Protein AF-A0AAW0AEU1-F1 (afdb_monomer)

Foldseek 3Di:
DDPPDDPPPPPPDDKDKDADLLQDIDIPDPCCVVPVDCDPVNVVVVVVVVVCCVVVVDPDGDHDPDPVSSVVSVCCVVVPLDPPCPCPVVVVVVVVVVVVVVPDDDDDDDDDDDDDDDDDDDDDDDDDDDDPDDDDDDPPPPPPPPPRPPDPPVVVVVVVVVVVVVVVVVCVVCVVVVVVVVVVVVVDDDDDDPVVVVVVVVVVVVVVVCVVVDDPDPDPPPPDPPPCPPPPDDDDDDDDPDDDPDDPDPDDPPPPDPDPDPDDDDDDDDDDD

Structure (mmCIF, N/CA/C/O backbone):
data_AF-A0AAW0AEU1-F1
#
_entry.id   AF-A0AAW0AEU1-F1
#
loop_
_atom_site.group_PDB
_atom_site.id
_atom_site.type_symbol
_atom_site.label_atom_id
_atom_site.label_alt_id
_atom_site.label_comp_id
_atom_site.label_asym_id
_atom_site.label_entity_id
_atom_site.label_seq_id
_atom_site.pdbx_PDB_ins_code
_atom_site.Cartn_x
_atom_site.Cartn_y
_atom_site.Cartn_z
_atom_site.occupancy
_atom_site.B_iso_or_equiv
_atom_site.auth_seq_id
_atom_site.auth_comp_id
_atom_site.auth_asym_id
_atom_site.auth_atom_id
_atom_site.pdbx_PDB_model_num
ATOM 1 N N . MET A 1 1 ? -2.213 -38.302 -12.846 1.00 41.44 1 MET A N 1
ATOM 2 C CA . MET A 1 1 ? -3.221 -37.592 -12.030 1.00 41.44 1 MET A CA 1
ATOM 3 C C . MET A 1 1 ? -2.472 -36.622 -11.133 1.00 41.44 1 MET A C 1
ATOM 5 O O . MET A 1 1 ? -1.705 -37.079 -10.302 1.00 41.44 1 MET A O 1
ATOM 9 N N . ALA A 1 2 ? -2.577 -35.310 -11.363 1.00 43.91 2 ALA A N 1
ATOM 10 C CA . ALA A 1 2 ? -1.936 -34.329 -10.488 1.00 43.91 2 ALA A CA 1
ATOM 11 C C . ALA A 1 2 ? -2.790 -34.199 -9.221 1.00 43.91 2 ALA A C 1
ATOM 13 O O . ALA A 1 2 ? -3.939 -33.765 -9.309 1.00 43.91 2 ALA A O 1
ATOM 14 N N . SER A 1 3 ? -2.253 -34.635 -8.080 1.00 47.75 3 SER A N 1
ATOM 15 C CA . SER A 1 3 ? -2.873 -34.415 -6.773 1.00 47.75 3 SER A CA 1
ATOM 16 C C . SER A 1 3 ? -3.121 -32.915 -6.608 1.00 47.75 3 SER A C 1
ATOM 18 O O . SER A 1 3 ? -2.195 -32.110 -6.729 1.00 47.75 3 SER A O 1
ATOM 20 N N . ARG A 1 4 ? -4.384 -32.519 -6.419 1.00 60.12 4 ARG A N 1
ATOM 21 C CA . ARG A 1 4 ? -4.722 -31.150 -6.024 1.00 60.12 4 ARG A CA 1
ATOM 22 C C . ARG A 1 4 ? -4.272 -31.014 -4.575 1.00 60.12 4 ARG A C 1
ATOM 24 O O . ARG A 1 4 ? -5.007 -31.424 -3.685 1.00 60.12 4 ARG A O 1
ATOM 31 N N . GLY A 1 5 ? -3.052 -30.515 -4.372 1.00 64.31 5 GLY A N 1
ATOM 32 C CA . GLY A 1 5 ? -2.515 -30.256 -3.039 1.00 64.31 5 GLY A CA 1
ATOM 33 C C . GLY A 1 5 ? -3.520 -29.436 -2.237 1.00 64.31 5 GLY A C 1
ATOM 34 O O . GLY A 1 5 ? -3.967 -28.382 -2.696 1.00 64.31 5 GLY A O 1
ATOM 35 N N . SER A 1 6 ? -3.933 -29.968 -1.089 1.00 77.06 6 SER A N 1
ATOM 36 C CA . SER A 1 6 ? -4.763 -29.229 -0.147 1.00 77.06 6 SER A CA 1
ATOM 37 C C . SER A 1 6 ? -3.942 -28.059 0.385 1.00 77.06 6 SER A C 1
ATOM 39 O O . SER A 1 6 ? -2.788 -28.238 0.758 1.00 77.06 6 SER A O 1
ATOM 41 N N . LEU A 1 7 ? -4.529 -26.862 0.456 1.00 72.44 7 LEU A N 1
ATOM 42 C CA . LEU A 1 7 ? -3.870 -25.699 1.069 1.00 72.44 7 LEU A CA 1
ATOM 43 C C . LEU A 1 7 ? -3.572 -25.909 2.565 1.00 72.44 7 LEU A C 1
ATOM 45 O O . LEU A 1 7 ? -2.794 -25.156 3.144 1.00 72.44 7 LEU A O 1
ATOM 49 N N . GLN A 1 8 ? -4.207 -26.908 3.181 1.00 84.38 8 GLN A N 1
ATOM 50 C CA . GLN A 1 8 ? -4.021 -27.278 4.583 1.00 84.38 8 GLN A CA 1
ATOM 51 C C . GLN A 1 8 ? -2.961 -28.364 4.785 1.00 84.38 8 GLN A C 1
ATOM 53 O O . GLN A 1 8 ? -2.682 -28.712 5.925 1.00 84.38 8 GLN A O 1
ATOM 58 N N . ASP A 1 9 ? -2.398 -28.911 3.709 1.00 86.88 9 ASP A N 1
ATOM 59 C CA . ASP A 1 9 ? -1.346 -29.915 3.810 1.00 86.88 9 ASP A CA 1
ATOM 60 C C . ASP A 1 9 ? -0.065 -29.250 4.358 1.00 86.88 9 ASP A C 1
ATOM 62 O O . ASP A 1 9 ? 0.452 -28.327 3.713 1.00 86.88 9 ASP A O 1
ATOM 66 N N . PRO A 1 10 ? 0.419 -29.638 5.556 1.00 85.25 10 PRO A N 1
ATOM 67 C CA . PRO A 1 10 ? 1.619 -29.051 6.150 1.00 85.25 10 PRO A CA 1
ATOM 68 C C . PRO A 1 10 ? 2.867 -29.302 5.296 1.00 85.25 10 PRO A C 1
ATOM 70 O O . PRO A 1 10 ? 3.775 -28.472 5.304 1.00 85.25 10 PRO A O 1
ATOM 73 N N . ASP A 1 11 ? 2.871 -30.368 4.491 1.00 87.88 11 ASP A N 1
ATOM 74 C CA . ASP A 1 11 ? 3.990 -30.724 3.617 1.00 87.88 11 ASP A CA 1
ATOM 75 C C . ASP A 1 11 ? 3.955 -29.970 2.276 1.00 87.88 11 ASP A C 1
ATOM 77 O O . ASP A 1 11 ? 4.860 -30.101 1.443 1.00 87.88 11 ASP A O 1
ATOM 81 N N . HIS A 1 12 ? 2.921 -29.152 2.029 1.00 86.81 12 HIS A N 1
ATOM 82 C CA . HIS A 1 12 ? 2.864 -28.347 0.817 1.00 86.81 12 HIS A CA 1
ATOM 83 C C . HIS A 1 12 ? 3.879 -27.196 0.884 1.00 86.81 12 HIS A C 1
ATOM 85 O O . HIS A 1 12 ? 3.780 -26.336 1.764 1.00 86.81 12 HIS A O 1
ATOM 91 N N . PRO A 1 13 ? 4.821 -27.096 -0.073 1.00 87.62 13 PRO A N 1
ATOM 92 C CA . PRO A 1 13 ? 5.849 -26.069 -0.031 1.00 87.62 13 PRO A CA 1
ATOM 93 C C . PRO A 1 13 ? 5.224 -24.676 -0.156 1.00 87.62 13 PRO A C 1
ATOM 95 O O . PRO A 1 13 ? 4.616 -24.328 -1.173 1.00 87.62 13 PRO A O 1
ATOM 98 N N . ARG A 1 14 ? 5.392 -23.857 0.885 1.00 91.06 14 ARG A N 1
ATOM 99 C CA . ARG A 1 14 ? 4.922 -22.469 0.915 1.00 91.06 14 ARG A CA 1
ATOM 100 C C . ARG A 1 14 ? 6.000 -21.558 0.350 1.00 91.06 14 ARG A C 1
ATOM 102 O O . ARG A 1 14 ? 7.112 -21.497 0.863 1.00 91.06 14 ARG A O 1
ATOM 109 N N . TYR A 1 15 ? 5.660 -20.839 -0.715 1.00 94.06 15 TYR A N 1
ATOM 110 C CA . TYR A 1 15 ? 6.566 -19.877 -1.329 1.00 94.06 15 TYR A CA 1
ATOM 111 C C . TYR A 1 15 ? 6.162 -18.454 -0.963 1.00 94.06 15 TYR A C 1
ATOM 113 O O . TYR A 1 15 ? 5.048 -18.017 -1.243 1.00 94.06 15 TYR A O 1
ATOM 121 N N . HIS A 1 16 ? 7.110 -17.702 -0.419 1.00 93.81 16 HIS A N 1
ATOM 122 C CA . HIS A 1 16 ? 7.016 -16.253 -0.293 1.00 93.81 16 HIS A CA 1
ATOM 123 C C . HIS A 1 16 ? 7.324 -15.588 -1.633 1.00 93.81 16 HIS A C 1
ATOM 125 O O . HIS A 1 16 ? 8.271 -15.971 -2.332 1.00 93.81 16 HIS A O 1
ATOM 131 N N . LEU A 1 17 ? 6.500 -14.608 -1.988 1.00 95.38 17 LEU A N 1
ATOM 132 C CA . LEU A 1 17 ? 6.549 -13.902 -3.258 1.00 95.38 17 LEU A CA 1
ATOM 133 C C . LEU A 1 17 ? 6.125 -12.448 -3.076 1.00 95.38 17 LEU A C 1
ATOM 135 O O . LEU A 1 17 ? 5.204 -12.152 -2.321 1.00 95.38 17 LEU A O 1
ATOM 139 N N . TYR A 1 18 ? 6.820 -11.551 -3.769 1.00 93.00 18 TYR A N 1
ATOM 140 C CA . TYR A 1 18 ? 6.567 -10.115 -3.731 1.00 93.00 18 TYR A CA 1
ATOM 141 C C . TYR A 1 18 ? 6.795 -9.501 -5.115 1.00 93.00 18 TYR A C 1
ATOM 143 O O . TYR A 1 18 ? 7.646 -9.959 -5.880 1.00 93.00 18 TYR A O 1
ATOM 151 N N . ILE A 1 19 ? 6.015 -8.469 -5.441 1.00 92.44 19 ILE A N 1
ATOM 152 C CA . ILE A 1 19 ? 6.146 -7.661 -6.658 1.00 92.44 19 ILE A CA 1
ATOM 153 C C . ILE A 1 19 ? 6.004 -6.192 -6.258 1.00 92.44 19 ILE A C 1
ATOM 155 O O . ILE A 1 19 ? 5.006 -5.790 -5.663 1.00 92.44 19 ILE A O 1
ATOM 159 N N . HIS A 1 20 ? 7.000 -5.394 -6.607 1.00 87.06 20 HIS A N 1
ATOM 160 C CA . HIS A 1 20 ? 7.018 -3.951 -6.449 1.00 87.06 20 HIS A CA 1
ATOM 161 C C . HIS A 1 20 ? 6.403 -3.260 -7.674 1.00 87.06 20 HIS A C 1
ATOM 163 O O . HIS A 1 20 ? 6.273 -3.829 -8.761 1.00 87.06 20 HIS A O 1
ATOM 169 N N . ARG A 1 21 ? 6.010 -1.994 -7.498 1.00 81.00 21 ARG A N 1
ATOM 170 C CA . ARG A 1 21 ? 5.363 -1.181 -8.548 1.00 81.00 21 ARG A CA 1
ATOM 171 C C . ARG A 1 21 ? 6.290 -0.811 -9.705 1.00 81.00 21 ARG A C 1
ATOM 173 O O . ARG A 1 21 ? 5.809 -0.468 -10.779 1.00 81.00 21 ARG A O 1
ATOM 180 N N . ASP A 1 22 ? 7.592 -0.890 -9.471 1.00 77.88 22 ASP A N 1
ATOM 181 C CA . ASP A 1 22 ? 8.660 -0.713 -10.454 1.00 77.88 22 ASP A CA 1
ATOM 182 C C . ASP A 1 22 ? 8.898 -1.988 -11.298 1.00 77.88 22 ASP A C 1
ATOM 184 O O . ASP A 1 22 ? 9.768 -2.028 -12.166 1.00 77.88 22 ASP A O 1
ATOM 188 N N . GLY A 1 23 ? 8.125 -3.051 -11.061 1.00 80.38 23 GLY A N 1
ATOM 189 C CA . GLY A 1 23 ? 8.252 -4.317 -11.770 1.00 80.38 23 GLY A CA 1
ATOM 190 C C . GLY A 1 23 ? 9.358 -5.225 -11.230 1.00 80.38 23 GLY A C 1
ATOM 191 O O . GLY A 1 23 ? 9.543 -6.315 -11.775 1.00 80.38 23 GLY A O 1
ATOM 192 N N . TYR A 1 24 ? 10.065 -4.835 -10.162 1.00 84.06 24 TYR A N 1
ATOM 193 C CA . TYR A 1 24 ? 10.944 -5.746 -9.437 1.00 84.06 24 TYR A CA 1
ATOM 194 C C . TYR A 1 24 ? 10.109 -6.768 -8.665 1.00 84.06 24 TYR A C 1
ATOM 196 O O . TYR A 1 24 ? 9.092 -6.435 -8.064 1.00 84.06 24 TYR A O 1
ATOM 204 N N . GLY A 1 25 ? 10.524 -8.028 -8.656 1.00 89.81 25 GLY A N 1
ATOM 205 C CA . GLY A 1 25 ? 9.816 -9.065 -7.919 1.00 89.81 25 GLY A CA 1
ATOM 206 C C . GLY A 1 25 ? 10.723 -10.228 -7.570 1.00 89.81 25 GLY A C 1
ATOM 207 O O . GLY A 1 25 ? 11.715 -10.480 -8.253 1.00 89.81 25 GLY A O 1
ATOM 208 N N . GLY A 1 26 ? 10.369 -10.929 -6.500 1.00 93.56 26 GLY A N 1
ATOM 209 C CA . GLY A 1 26 ? 11.114 -12.071 -5.991 1.00 93.56 26 GLY A CA 1
ATOM 210 C C . GLY A 1 26 ? 10.192 -13.222 -5.624 1.00 93.56 26 GLY A C 1
ATOM 211 O O . GLY A 1 26 ? 9.023 -13.026 -5.285 1.00 93.56 26 GLY A O 1
ATOM 212 N N . CYS A 1 27 ? 10.716 -14.441 -5.713 1.00 96.44 27 CYS A N 1
ATOM 213 C CA . CYS A 1 27 ? 10.031 -15.640 -5.252 1.00 96.44 27 CYS A CA 1
ATOM 214 C C . CYS A 1 27 ? 11.035 -16.618 -4.642 1.00 96.44 27 CYS A C 1
ATOM 216 O O . CYS A 1 27 ? 12.107 -16.834 -5.191 1.00 96.44 27 CYS A O 1
ATOM 218 N N . THR A 1 28 ? 10.661 -17.248 -3.535 1.00 96.25 28 THR A N 1
ATOM 219 C CA . THR A 1 28 ? 11.486 -18.250 -2.829 1.00 96.25 28 THR A CA 1
ATOM 220 C C . THR A 1 28 ? 11.444 -19.643 -3.466 1.00 96.25 28 THR A C 1
ATOM 222 O O . THR A 1 28 ? 12.058 -20.577 -2.959 1.00 96.25 28 THR A O 1
ATOM 225 N N . CYS A 1 29 ? 10.726 -19.826 -4.580 1.00 95.81 29 CYS A N 1
ATOM 226 C CA . CYS A 1 29 ? 10.647 -21.134 -5.224 1.00 95.81 29 CYS A CA 1
ATOM 227 C C . CYS A 1 29 ? 11.966 -21.518 -5.929 1.00 95.81 29 CYS A C 1
ATOM 229 O O . CYS A 1 29 ? 12.597 -20.644 -6.535 1.00 95.81 29 CYS A O 1
ATOM 231 N N . PRO A 1 30 ? 12.325 -22.817 -5.977 1.00 95.38 30 PRO A N 1
ATOM 232 C CA . PRO A 1 30 ? 13.563 -23.285 -6.612 1.00 95.38 30 PRO A CA 1
ATOM 233 C C . PRO A 1 30 ? 13.734 -22.840 -8.072 1.00 95.38 30 PRO A C 1
ATOM 235 O O . PRO A 1 30 ? 14.845 -22.536 -8.505 1.00 95.38 30 PRO A O 1
ATOM 238 N N . ASP A 1 31 ? 12.638 -22.740 -8.832 1.00 93.62 31 ASP A N 1
ATOM 239 C CA . ASP A 1 31 ? 12.660 -22.270 -10.225 1.00 93.62 31 ASP A CA 1
ATOM 240 C C . ASP A 1 31 ? 13.168 -20.828 -10.355 1.00 93.62 31 ASP A C 1
ATOM 242 O O . ASP A 1 31 ? 13.843 -20.492 -11.328 1.00 93.62 31 ASP A O 1
ATOM 246 N N . PHE A 1 32 ? 12.830 -19.964 -9.394 1.00 93.75 32 PHE A N 1
ATOM 247 C CA . PHE A 1 32 ? 13.268 -18.571 -9.399 1.00 93.75 32 PHE A CA 1
ATOM 248 C C . PHE A 1 32 ? 14.739 -18.471 -8.998 1.00 93.75 32 PHE A C 1
ATOM 250 O O . PHE A 1 32 ? 15.511 -17.826 -9.701 1.00 93.75 32 PHE A O 1
ATOM 257 N N . THR A 1 33 ? 15.138 -19.174 -7.934 1.00 92.56 33 THR A N 1
ATOM 258 C CA . THR A 1 33 ? 16.524 -19.196 -7.444 1.00 92.56 33 THR A CA 1
ATOM 259 C C . THR A 1 33 ? 17.495 -19.751 -8.485 1.00 92.56 33 THR A C 1
ATOM 261 O O . THR A 1 33 ? 18.574 -19.202 -8.671 1.00 92.56 33 THR A O 1
ATOM 264 N N . SER A 1 34 ? 17.109 -20.813 -9.198 1.0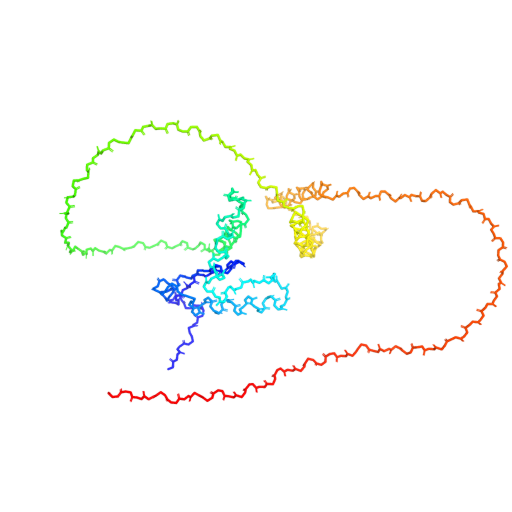0 93.88 34 SER A N 1
ATOM 265 C CA . SER A 1 34 ? 17.980 -21.470 -10.183 1.00 93.88 34 SER A CA 1
ATOM 266 C C . SER A 1 34 ? 18.054 -20.741 -11.525 1.00 93.88 34 SER A C 1
ATOM 268 O O . SER A 1 34 ? 19.114 -20.708 -12.143 1.00 93.88 34 SER A O 1
ATOM 270 N N . ARG A 1 35 ? 16.943 -20.171 -12.011 1.00 91.62 35 ARG A N 1
ATOM 271 C CA . ARG A 1 35 ? 16.886 -19.572 -13.359 1.00 91.62 35 ARG A CA 1
ATOM 272 C C . ARG A 1 35 ? 17.012 -18.053 -13.365 1.00 91.62 35 ARG A C 1
ATOM 274 O O . ARG A 1 35 ? 17.269 -17.487 -14.423 1.00 91.62 35 ARG A O 1
ATOM 281 N N . GLY A 1 36 ? 16.738 -17.386 -12.244 1.00 81.88 36 GLY A N 1
ATOM 282 C CA . GLY A 1 36 ? 16.697 -15.921 -12.152 1.00 81.88 36 GLY A CA 1
ATOM 283 C C . GLY A 1 36 ? 15.619 -15.259 -13.024 1.00 81.88 36 GLY A C 1
ATOM 284 O O . GLY A 1 36 ? 15.650 -14.050 -13.237 1.00 81.88 36 GLY A O 1
ATOM 285 N N . ALA A 1 37 ? 14.673 -16.036 -13.561 1.00 86.00 37 ALA A N 1
ATOM 286 C CA . ALA A 1 37 ? 13.604 -15.564 -14.439 1.00 86.00 37 ALA A CA 1
ATOM 287 C C . ALA A 1 37 ? 12.240 -15.614 -13.737 1.00 86.00 37 ALA A C 1
ATOM 289 O O . ALA A 1 37 ? 12.053 -16.333 -12.756 1.00 86.00 37 ALA A O 1
ATOM 290 N N . ALA A 1 38 ? 11.249 -14.893 -14.277 1.00 88.62 38 ALA A N 1
ATOM 291 C CA . ALA A 1 38 ? 9.886 -14.882 -13.745 1.00 88.62 38 ALA A CA 1
ATOM 292 C C . ALA A 1 38 ? 9.270 -16.296 -13.738 1.00 88.62 38 ALA A C 1
ATOM 294 O O . ALA A 1 38 ? 8.855 -16.823 -14.783 1.00 88.62 38 ALA A O 1
ATOM 295 N N . CYS A 1 39 ? 9.214 -16.888 -12.543 1.00 94.69 39 CYS A N 1
ATOM 296 C CA . CYS A 1 39 ? 8.673 -18.217 -12.285 1.00 94.69 39 CYS A CA 1
ATOM 297 C C . CYS A 1 39 ? 7.143 -18.251 -12.451 1.00 94.69 39 CYS A C 1
ATOM 299 O O . CYS A 1 39 ? 6.479 -17.215 -12.563 1.00 94.69 39 CYS A O 1
ATOM 301 N N . LYS A 1 40 ? 6.557 -19.455 -12.437 1.00 95.69 40 LYS A N 1
ATOM 302 C CA . LYS A 1 40 ? 5.097 -19.639 -12.543 1.00 95.69 40 LYS A CA 1
ATOM 303 C C . LYS A 1 40 ? 4.324 -18.894 -11.446 1.00 95.69 40 LYS A C 1
ATOM 305 O O . LYS A 1 40 ? 3.257 -18.357 -11.720 1.00 95.69 40 LYS A O 1
ATOM 310 N N . HIS A 1 41 ? 4.888 -18.810 -10.242 1.00 95.62 41 HIS A N 1
ATOM 311 C CA . HIS A 1 41 ? 4.248 -18.159 -9.102 1.00 95.62 41 HIS A CA 1
ATOM 312 C C . HIS A 1 41 ? 4.185 -16.638 -9.275 1.00 95.62 41 HIS A C 1
ATOM 314 O O . HIS A 1 41 ? 3.132 -16.047 -9.067 1.00 95.62 41 HIS A O 1
ATOM 320 N N . LEU A 1 42 ? 5.264 -16.008 -9.755 1.00 94.00 42 LEU A N 1
ATOM 321 C CA . LEU A 1 42 ? 5.259 -14.575 -10.071 1.00 94.00 42 LEU A CA 1
ATOM 322 C C . LEU A 1 42 ? 4.292 -14.237 -11.210 1.00 94.00 42 LEU A C 1
ATOM 324 O O . LEU A 1 42 ? 3.614 -13.214 -11.157 1.00 94.00 42 LEU A O 1
ATOM 328 N N . ARG A 1 43 ? 4.177 -15.107 -12.223 1.00 94.06 43 ARG A N 1
ATOM 329 C CA . ARG A 1 43 ? 3.181 -14.934 -13.294 1.00 94.06 43 ARG A CA 1
ATOM 330 C C . ARG A 1 43 ? 1.752 -15.041 -12.761 1.00 94.06 43 ARG A C 1
ATOM 332 O O . ARG A 1 43 ? 0.912 -14.248 -13.161 1.00 94.06 43 ARG A O 1
ATOM 339 N N . ALA A 1 44 ? 1.489 -15.981 -11.853 1.00 95.06 44 ALA A N 1
ATOM 340 C CA . ALA A 1 44 ? 0.186 -16.110 -11.206 1.00 95.06 44 ALA A CA 1
ATOM 341 C C . ALA A 1 44 ? -0.146 -14.881 -10.345 1.00 95.06 44 ALA A C 1
ATOM 343 O O . ALA A 1 44 ? -1.239 -14.335 -10.468 1.00 95.06 44 ALA A O 1
ATOM 344 N N . LEU A 1 45 ? 0.811 -14.393 -9.545 1.00 94.75 45 LEU A N 1
ATOM 345 C CA . LEU A 1 45 ? 0.638 -13.180 -8.743 1.00 94.75 45 LEU A CA 1
ATOM 346 C C . LEU A 1 45 ? 0.334 -11.961 -9.622 1.00 94.75 45 LEU A C 1
ATOM 348 O O . LEU A 1 45 ? -0.561 -11.188 -9.300 1.00 94.75 45 LEU A O 1
ATOM 352 N N . ARG A 1 46 ? 1.022 -11.814 -10.760 1.00 93.81 46 ARG A N 1
ATOM 353 C CA . ARG A 1 46 ? 0.738 -10.745 -11.723 1.00 93.81 46 ARG A CA 1
ATOM 354 C C . ARG A 1 46 ? -0.718 -10.758 -12.198 1.00 93.81 46 ARG A C 1
ATOM 356 O O . ARG A 1 46 ? -1.335 -9.706 -12.211 1.00 93.81 46 ARG A O 1
ATOM 363 N N . LEU A 1 47 ? -1.279 -11.923 -12.530 1.00 94.25 47 LEU A N 1
ATOM 364 C CA . LEU A 1 47 ? -2.682 -12.017 -12.963 1.00 94.25 47 LEU A CA 1
ATOM 365 C C . LEU A 1 47 ? -3.664 -11.574 -11.867 1.00 94.25 47 LEU A C 1
ATOM 367 O O . LEU A 1 47 ? -4.677 -10.950 -12.167 1.00 94.25 47 LEU A O 1
ATOM 371 N N . ILE A 1 48 ? -3.357 -11.871 -10.600 1.00 94.69 48 ILE A N 1
ATOM 372 C CA . ILE A 1 48 ? -4.160 -11.421 -9.452 1.00 94.69 48 ILE A CA 1
ATOM 373 C C . ILE A 1 48 ? -4.081 -9.895 -9.319 1.00 94.69 48 ILE A C 1
ATOM 375 O O . ILE A 1 48 ? -5.105 -9.236 -9.153 1.00 94.69 48 ILE A O 1
ATOM 379 N N . LEU A 1 49 ? -2.876 -9.328 -9.432 1.00 93.44 49 LEU A N 1
ATOM 380 C CA . LEU A 1 49 ? -2.679 -7.878 -9.391 1.00 93.44 49 LEU A CA 1
ATOM 381 C C . LEU A 1 49 ? -3.386 -7.177 -10.557 1.00 93.44 49 LEU A C 1
ATOM 383 O O . LEU A 1 49 ? -4.016 -6.148 -10.338 1.00 93.44 49 LEU A O 1
ATOM 387 N N . ASP A 1 50 ? -3.340 -7.743 -11.762 1.00 92.50 50 ASP A N 1
ATOM 388 C CA . ASP A 1 50 ? -4.037 -7.206 -12.933 1.00 92.50 50 ASP A CA 1
ATOM 389 C C . ASP A 1 50 ? -5.568 -7.176 -12.711 1.00 92.50 50 ASP A C 1
ATOM 391 O O . ASP A 1 50 ? -6.211 -6.174 -13.029 1.00 92.50 50 ASP A O 1
ATOM 395 N N . ASP A 1 51 ? -6.161 -8.209 -12.090 1.00 94.44 51 ASP A N 1
ATOM 396 C CA . ASP A 1 51 ? -7.584 -8.206 -11.689 1.00 94.44 51 ASP A CA 1
ATOM 397 C C . ASP A 1 51 ? -7.881 -7.130 -10.629 1.00 94.44 51 ASP A C 1
ATOM 399 O O . ASP A 1 51 ? -8.887 -6.423 -10.715 1.00 94.44 51 ASP A O 1
ATOM 403 N N . TRP A 1 52 ? -6.988 -6.932 -9.656 1.00 93.56 52 TRP A N 1
ATOM 404 C CA . TRP A 1 52 ? -7.141 -5.877 -8.648 1.00 93.56 52 TRP A CA 1
ATOM 405 C C . TRP A 1 52 ? -7.040 -4.472 -9.244 1.00 93.56 52 TRP A C 1
ATOM 407 O O . TRP A 1 52 ? -7.796 -3.585 -8.842 1.00 93.56 52 TRP A O 1
ATOM 417 N N . VAL A 1 53 ? -6.146 -4.267 -10.215 1.00 90.19 53 VAL A N 1
ATOM 418 C CA . VAL A 1 53 ? -6.047 -3.016 -10.979 1.00 90.19 53 VAL A CA 1
ATOM 419 C C . VAL A 1 53 ? -7.329 -2.785 -11.772 1.00 90.19 53 VAL A C 1
ATOM 421 O O . VAL A 1 53 ? -7.891 -1.695 -11.707 1.00 90.19 53 VAL A O 1
ATOM 424 N N . ALA A 1 54 ? -7.845 -3.807 -12.462 1.00 91.75 54 ALA A N 1
ATOM 425 C CA . ALA A 1 54 ? -9.088 -3.704 -13.227 1.00 91.75 54 ALA A CA 1
ATOM 426 C C . ALA A 1 54 ? -10.296 -3.322 -12.349 1.00 91.75 54 ALA A C 1
ATOM 428 O O . ALA A 1 54 ? -11.196 -2.613 -12.797 1.00 91.75 54 ALA A O 1
ATOM 429 N N . ARG A 1 55 ? -10.299 -3.748 -11.080 1.00 91.94 55 ARG A N 1
ATOM 430 C CA . ARG A 1 55 ? -11.323 -3.401 -10.079 1.00 91.94 55 ARG A CA 1
ATOM 431 C C . ARG A 1 55 ? -11.053 -2.094 -9.331 1.00 91.94 55 ARG A C 1
ATOM 433 O O . ARG A 1 55 ? -11.850 -1.721 -8.475 1.00 91.94 55 ARG A O 1
ATOM 440 N N . ASN A 1 56 ? -9.966 -1.393 -9.650 1.00 87.38 56 ASN A N 1
ATOM 441 C CA . ASN A 1 56 ? -9.508 -0.183 -8.964 1.00 87.38 56 ASN A CA 1
ATOM 442 C C . ASN A 1 56 ? -9.235 -0.377 -7.459 1.00 87.38 56 ASN A C 1
ATOM 444 O O . ASN A 1 56 ? -9.349 0.571 -6.685 1.00 87.38 56 ASN A O 1
ATOM 448 N N . TYR A 1 57 ? -8.863 -1.587 -7.029 1.00 89.50 57 TYR A N 1
ATOM 449 C CA . TYR A 1 57 ? -8.418 -1.824 -5.650 1.00 89.50 57 TYR A CA 1
ATOM 450 C C . TYR A 1 57 ? -6.992 -1.327 -5.410 1.00 89.50 57 TYR A C 1
ATOM 452 O O . TYR A 1 57 ? -6.654 -0.926 -4.299 1.00 89.50 57 TYR A O 1
ATOM 460 N N . ILE A 1 58 ? -6.159 -1.347 -6.453 1.00 88.75 58 ILE A N 1
ATOM 461 C CA . ILE A 1 58 ? -4.774 -0.875 -6.415 1.00 88.75 58 ILE A CA 1
ATOM 462 C C . ILE A 1 58 ? -4.478 -0.009 -7.642 1.00 88.75 58 ILE A C 1
ATOM 464 O O . ILE A 1 58 ? -5.118 -0.134 -8.686 1.00 88.75 58 ILE A O 1
ATOM 468 N N . THR A 1 59 ? -3.487 0.874 -7.528 1.00 86.44 59 THR A N 1
ATOM 469 C CA . THR A 1 59 ? -3.002 1.681 -8.657 1.00 86.44 59 THR A CA 1
ATOM 470 C C . THR A 1 59 ? -2.326 0.791 -9.710 1.00 86.44 59 THR A C 1
ATOM 472 O O . THR A 1 59 ? -1.656 -0.168 -9.321 1.00 86.44 59 THR A O 1
ATOM 475 N N . PRO A 1 60 ? -2.421 1.113 -11.016 1.00 85.31 60 PRO A N 1
ATOM 476 C CA . PRO A 1 60 ? -1.754 0.352 -12.069 1.00 85.31 60 PRO A CA 1
ATOM 477 C C . PRO A 1 60 ? -0.257 0.123 -11.819 1.00 85.31 60 PRO A C 1
ATOM 479 O O . PRO A 1 60 ? 0.464 1.021 -11.367 1.00 85.31 60 PRO A O 1
ATOM 482 N N . PHE A 1 61 ? 0.195 -1.092 -12.135 1.00 84.94 61 PHE A N 1
ATOM 483 C CA . PHE A 1 61 ? 1.594 -1.512 -12.086 1.00 84.94 61 PHE A CA 1
ATOM 484 C C . PHE A 1 61 ? 2.220 -1.397 -13.476 1.00 84.94 61 PHE A C 1
ATOM 486 O O . PHE A 1 61 ? 1.589 -1.723 -14.482 1.00 84.94 61 PHE A O 1
ATOM 493 N N . TYR A 1 62 ? 3.479 -0.962 -13.535 1.00 83.19 62 TYR A N 1
ATOM 494 C CA . TYR A 1 62 ? 4.248 -0.978 -14.773 1.00 83.19 62 TYR A CA 1
ATOM 495 C C . TYR A 1 62 ? 5.136 -2.222 -14.805 1.00 83.19 62 TYR A C 1
ATOM 497 O O . TYR A 1 62 ? 6.075 -2.351 -14.023 1.00 83.19 62 TYR A O 1
ATOM 505 N N . TYR A 1 63 ? 4.836 -3.142 -15.722 1.00 86.56 63 TYR A N 1
ATOM 506 C CA . TYR A 1 63 ? 5.628 -4.352 -15.926 1.00 86.56 63 TYR A CA 1
ATOM 507 C C . TYR A 1 63 ? 6.537 -4.167 -17.145 1.00 86.56 63 TYR A C 1
ATOM 509 O O . TYR A 1 63 ? 6.030 -4.193 -18.271 1.00 86.56 63 TYR A O 1
ATOM 517 N N . PRO A 1 64 ? 7.862 -4.002 -16.973 1.00 84.50 64 PRO A N 1
ATOM 518 C CA . PRO A 1 64 ? 8.763 -3.876 -18.108 1.00 84.50 64 PRO A CA 1
ATOM 519 C C . PRO A 1 64 ? 8.723 -5.161 -18.941 1.00 84.50 64 PRO A 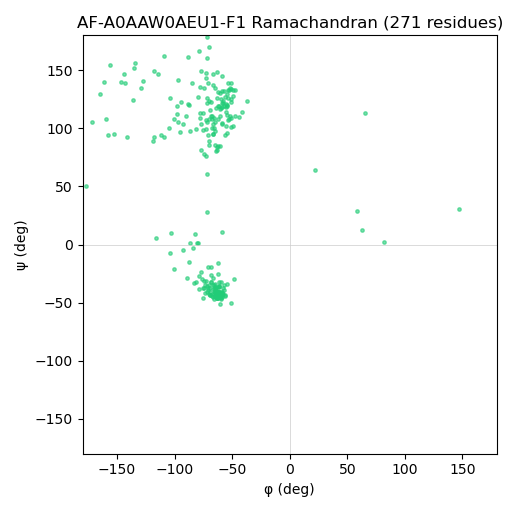C 1
ATOM 521 O O . PRO A 1 64 ? 9.021 -6.254 -18.461 1.00 84.50 64 PRO A O 1
ATOM 524 N N . THR A 1 65 ? 8.323 -5.032 -20.204 1.00 85.31 65 THR A N 1
ATOM 525 C CA . THR A 1 65 ? 8.227 -6.156 -21.150 1.00 85.31 65 THR A CA 1
ATOM 526 C C . THR A 1 65 ? 9.537 -6.416 -21.883 1.00 85.31 65 THR A C 1
ATOM 528 O O . THR A 1 65 ? 9.714 -7.484 -22.466 1.00 85.31 65 THR A O 1
ATOM 531 N N . THR A 1 66 ? 10.469 -5.462 -21.834 1.00 86.50 66 THR A N 1
ATOM 532 C CA . THR A 1 66 ? 11.796 -5.569 -22.436 1.00 86.50 66 THR A CA 1
ATOM 533 C C . THR A 1 66 ? 12.881 -5.492 -21.369 1.00 86.50 66 THR A C 1
ATOM 535 O O . THR A 1 66 ? 12.737 -4.819 -20.345 1.00 86.50 66 THR A O 1
ATOM 538 N N . LEU A 1 67 ? 14.003 -6.171 -21.625 1.00 81.75 67 LEU A N 1
ATOM 539 C CA . LEU A 1 67 ? 15.181 -6.116 -20.757 1.00 81.75 67 LEU A CA 1
ATOM 540 C C . LEU A 1 67 ? 15.676 -4.675 -20.582 1.00 81.75 67 LEU A C 1
ATOM 542 O O . LEU A 1 67 ? 16.080 -4.288 -19.489 1.00 81.75 67 LEU A O 1
ATOM 546 N N . ASP A 1 68 ? 15.634 -3.883 -21.654 1.00 85.94 68 ASP A N 1
ATOM 547 C CA . ASP A 1 68 ? 16.087 -2.496 -21.626 1.00 85.94 68 ASP A CA 1
ATOM 548 C C . ASP A 1 68 ? 15.161 -1.606 -20.783 1.00 85.94 68 ASP A C 1
ATOM 550 O O . ASP A 1 68 ? 15.630 -0.847 -19.937 1.00 85.94 68 ASP A O 1
ATOM 554 N N . ALA A 1 69 ? 13.839 -1.793 -20.892 1.00 83.56 69 ALA A N 1
ATOM 555 C CA . ALA A 1 69 ? 12.882 -1.134 -20.005 1.00 83.56 69 ALA A CA 1
ATOM 556 C C . ALA A 1 69 ? 13.122 -1.509 -18.534 1.00 83.56 69 ALA A C 1
ATOM 558 O O . ALA A 1 69 ? 13.113 -0.630 -17.676 1.00 83.56 69 ALA A O 1
ATOM 559 N N . ALA A 1 70 ? 13.403 -2.782 -18.237 1.00 81.88 70 ALA A N 1
ATOM 560 C CA . ALA A 1 70 ? 13.704 -3.224 -16.875 1.00 81.88 70 ALA A CA 1
ATOM 561 C C . ALA A 1 70 ? 14.999 -2.593 -16.333 1.00 81.88 70 ALA A C 1
ATOM 563 O O . ALA A 1 70 ? 15.038 -2.131 -15.192 1.00 81.88 70 ALA A O 1
ATOM 564 N N . LYS A 1 71 ? 16.052 -2.513 -17.161 1.00 83.50 71 LYS A N 1
ATOM 565 C CA . LYS A 1 71 ? 17.305 -1.824 -16.812 1.00 83.50 71 LYS A CA 1
ATOM 566 C C . LYS A 1 71 ? 17.078 -0.337 -16.555 1.00 83.50 71 LYS A C 1
ATOM 568 O O . LYS A 1 71 ? 17.639 0.196 -15.600 1.00 83.50 71 LYS A O 1
ATOM 573 N N . ASN A 1 72 ? 16.249 0.319 -17.365 1.00 85.31 72 ASN A N 1
ATOM 574 C CA . ASN A 1 72 ? 15.915 1.730 -17.189 1.00 85.31 72 ASN A CA 1
ATOM 575 C C . ASN A 1 72 ? 15.148 1.971 -15.889 1.00 85.31 72 ASN A C 1
ATOM 577 O O . ASN A 1 72 ? 15.515 2.875 -15.145 1.00 85.31 72 ASN A O 1
ATOM 581 N N . VAL A 1 73 ? 14.164 1.132 -15.558 1.00 80.31 73 VAL A N 1
ATOM 582 C CA . VAL A 1 73 ? 13.448 1.244 -14.280 1.00 80.31 73 VAL A CA 1
ATOM 583 C C . VAL A 1 73 ? 14.393 1.027 -13.097 1.00 80.31 73 VAL A C 1
ATOM 585 O O . VAL A 1 73 ? 14.425 1.852 -12.189 1.00 80.31 73 VAL A O 1
ATOM 588 N N . ARG A 1 74 ? 15.250 -0.002 -13.142 1.00 79.38 74 ARG A N 1
ATOM 589 C CA . ARG A 1 74 ? 16.259 -0.229 -12.095 1.00 79.38 74 ARG A CA 1
ATOM 590 C C . ARG A 1 74 ? 17.204 0.964 -11.941 1.00 79.38 74 ARG A C 1
ATOM 592 O O . ARG A 1 74 ? 17.524 1.339 -10.819 1.00 79.38 74 ARG A O 1
ATOM 599 N N . ARG A 1 75 ? 17.633 1.577 -13.048 1.00 82.75 75 ARG A N 1
ATOM 600 C CA . ARG A 1 75 ? 18.481 2.777 -13.024 1.00 82.75 75 ARG A CA 1
ATOM 601 C C . ARG A 1 75 ? 17.754 3.964 -12.393 1.00 82.75 75 ARG A C 1
ATOM 603 O O . ARG A 1 75 ? 18.367 4.671 -11.611 1.00 82.75 75 ARG A O 1
ATOM 610 N N . LEU A 1 76 ? 16.471 4.170 -12.692 1.00 79.88 76 LEU A N 1
ATOM 611 C CA . LEU A 1 76 ? 15.671 5.243 -12.088 1.00 79.88 76 LEU A CA 1
ATOM 612 C C . LEU A 1 76 ? 15.485 5.051 -10.578 1.00 79.88 76 LEU A C 1
ATOM 614 O O . LEU A 1 76 ? 15.517 6.028 -9.840 1.00 79.88 76 LEU A O 1
ATOM 618 N N . VAL A 1 77 ? 15.326 3.807 -10.121 1.00 74.69 77 VAL A N 1
ATOM 619 C CA . VAL A 1 77 ? 15.218 3.487 -8.689 1.00 74.69 77 VAL A CA 1
ATOM 620 C C . VAL A 1 77 ? 16.552 3.702 -7.972 1.00 74.69 77 VAL A C 1
ATOM 622 O O . VAL A 1 77 ? 16.575 4.284 -6.893 1.00 74.69 77 VAL A O 1
ATOM 625 N N . LEU A 1 78 ? 17.665 3.272 -8.575 1.00 74.62 78 LEU A N 1
ATOM 626 C CA . LEU A 1 78 ? 19.003 3.416 -7.989 1.00 74.62 78 LEU A CA 1
ATOM 627 C C . LEU A 1 78 ? 19.535 4.856 -8.038 1.00 74.62 78 LEU A C 1
ATOM 629 O O . LEU A 1 78 ? 20.229 5.274 -7.120 1.00 74.62 78 LEU A O 1
ATOM 633 N N . ASN A 1 79 ? 19.206 5.608 -9.089 1.00 73.69 79 ASN A N 1
ATOM 634 C CA . ASN A 1 79 ? 19.722 6.960 -9.327 1.00 73.69 79 ASN A CA 1
ATOM 635 C C . ASN A 1 79 ? 18.693 8.050 -8.994 1.00 73.69 79 ASN A C 1
ATOM 637 O O . ASN A 1 79 ? 18.882 9.209 -9.365 1.00 73.69 79 ASN A O 1
ATOM 641 N N . GLY A 1 80 ? 17.580 7.685 -8.355 1.00 61.62 80 GLY A N 1
ATOM 642 C CA . GLY A 1 80 ? 16.574 8.643 -7.922 1.00 61.62 80 GLY A CA 1
ATOM 643 C C . GLY A 1 80 ? 17.200 9.666 -6.963 1.00 61.62 80 GLY A C 1
ATOM 644 O O . GLY A 1 80 ? 17.902 9.259 -6.033 1.00 61.62 80 GLY A O 1
ATOM 645 N N . PRO A 1 81 ? 16.971 10.977 -7.161 1.00 48.44 81 PRO A N 1
ATOM 646 C CA . PRO A 1 81 ? 17.520 12.024 -6.305 1.00 48.44 81 PRO A CA 1
ATOM 647 C C . PRO A 1 81 ? 16.833 11.966 -4.935 1.00 48.44 81 PRO A C 1
ATOM 649 O O . PRO A 1 81 ? 15.805 12.601 -4.718 1.00 48.44 81 PRO A O 1
ATOM 652 N N . GLY A 1 82 ? 17.347 11.123 -4.036 1.00 48.50 82 GLY A N 1
ATOM 653 C CA . GLY A 1 82 ? 16.778 10.936 -2.700 1.00 48.50 82 GLY A CA 1
ATOM 654 C C . GLY A 1 82 ? 16.898 9.537 -2.094 1.00 48.50 82 GLY A C 1
ATOM 655 O O . GLY A 1 82 ? 16.042 9.170 -1.293 1.00 48.50 82 GLY A O 1
ATOM 656 N N . SER A 1 83 ? 17.932 8.740 -2.398 1.00 42.38 83 SER A N 1
ATOM 657 C CA . SER A 1 83 ? 18.170 7.475 -1.675 1.00 42.38 83 SER A CA 1
ATOM 658 C C . SER A 1 83 ? 18.676 7.668 -0.231 1.00 42.38 83 SER A C 1
ATOM 660 O O . SER A 1 83 ? 19.349 6.795 0.312 1.00 42.38 83 SER A O 1
ATOM 662 N N . SER A 1 84 ? 18.331 8.774 0.431 1.00 43.06 84 SER A N 1
ATOM 663 C CA . SER A 1 84 ? 18.257 8.825 1.888 1.00 43.06 84 SER A CA 1
ATOM 664 C C . SER A 1 84 ? 16.989 8.085 2.319 1.00 43.06 84 SER A C 1
ATOM 666 O O . SER A 1 84 ? 15.963 8.698 2.576 1.00 43.06 84 SER A O 1
ATOM 668 N N . HIS A 1 85 ? 17.043 6.747 2.310 1.00 45.78 85 HIS A N 1
ATOM 669 C CA . HIS A 1 85 ? 16.105 5.826 2.968 1.00 45.78 85 HIS A CA 1
ATOM 670 C C . HIS A 1 85 ? 14.710 6.406 3.275 1.00 45.78 85 HIS A C 1
ATOM 672 O O . HIS A 1 85 ? 14.303 6.523 4.431 1.00 45.78 85 HIS A O 1
ATOM 678 N N . SER A 1 86 ? 13.944 6.756 2.236 1.00 42.31 86 SER A N 1
ATOM 679 C CA . SER A 1 86 ? 12.519 7.024 2.402 1.00 42.31 86 SER A CA 1
ATOM 680 C C . SER A 1 86 ? 11.875 5.687 2.770 1.00 42.31 86 SER A C 1
ATOM 682 O O . SER A 1 86 ? 11.647 4.811 1.929 1.00 42.31 86 SER A O 1
ATOM 684 N N . SER A 1 87 ? 11.620 5.530 4.063 1.00 46.59 87 SER A N 1
ATOM 685 C CA . SER A 1 87 ? 11.062 4.356 4.733 1.00 46.59 87 SER A CA 1
ATOM 686 C C . SER A 1 87 ? 9.669 3.932 4.230 1.00 46.59 87 SER A C 1
ATOM 688 O O . SER A 1 87 ? 9.044 3.069 4.826 1.00 46.59 87 SER A O 1
ATOM 690 N N . GLY A 1 88 ? 9.153 4.475 3.121 1.00 42.66 88 GLY A N 1
ATOM 691 C CA . GLY A 1 88 ? 7.868 4.075 2.537 1.00 42.66 88 GLY A CA 1
ATOM 692 C C . GLY A 1 88 ? 7.866 2.662 1.939 1.00 42.66 88 GLY A C 1
ATOM 693 O O . GLY A 1 88 ? 6.857 1.966 2.020 1.00 42.66 88 GLY A O 1
ATOM 694 N N . ALA A 1 89 ? 8.999 2.197 1.398 1.00 43.84 89 ALA A N 1
ATOM 695 C CA . ALA A 1 89 ? 9.142 0.806 0.950 1.00 43.84 89 ALA A CA 1
ATOM 696 C C . ALA A 1 89 ? 9.389 -0.166 2.123 1.00 43.84 89 ALA A C 1
ATOM 698 O O . ALA A 1 89 ? 8.995 -1.327 2.048 1.00 43.84 89 ALA A O 1
ATOM 699 N N . SER A 1 90 ? 9.974 0.329 3.222 1.00 39.09 90 SER A N 1
ATOM 700 C CA . SER A 1 90 ? 10.174 -0.427 4.465 1.00 39.09 90 SER A CA 1
ATOM 701 C C . SER A 1 90 ? 8.860 -0.605 5.230 1.00 39.09 90 SER A C 1
ATOM 703 O O . SER A 1 90 ? 8.545 -1.715 5.633 1.00 39.09 90 SER A O 1
ATOM 705 N N . VAL A 1 91 ? 8.010 0.428 5.321 1.00 41.34 91 VAL A N 1
ATOM 706 C CA . VAL A 1 91 ? 6.717 0.337 6.028 1.00 41.34 91 VAL A CA 1
ATOM 707 C C . VAL A 1 91 ? 5.786 -0.702 5.394 1.00 41.34 91 VAL A C 1
ATOM 709 O O . VAL A 1 91 ? 5.120 -1.426 6.126 1.00 41.34 91 VAL A O 1
ATOM 712 N N . LEU A 1 92 ? 5.782 -0.863 4.064 1.00 42.84 92 LEU A N 1
ATOM 713 C CA . LEU A 1 92 ? 5.032 -1.950 3.415 1.00 42.84 92 LEU A CA 1
ATOM 714 C C . LEU A 1 92 ? 5.626 -3.338 3.711 1.00 42.84 92 LEU A C 1
ATOM 716 O O . LEU A 1 92 ? 4.872 -4.301 3.841 1.00 42.84 92 LEU A O 1
ATOM 720 N N . HIS A 1 93 ? 6.949 -3.440 3.874 1.00 40.81 93 HIS A N 1
ATOM 721 C CA . HIS A 1 93 ? 7.616 -4.681 4.272 1.00 40.81 93 HIS A CA 1
ATOM 722 C C . HIS A 1 93 ? 7.333 -5.036 5.743 1.00 40.81 93 HIS A C 1
ATOM 724 O O . HIS A 1 93 ? 7.065 -6.195 6.050 1.00 40.81 93 HIS A O 1
ATOM 730 N N . THR A 1 94 ? 7.301 -4.044 6.639 1.00 39.69 94 THR A N 1
ATOM 731 C CA . THR A 1 94 ? 6.985 -4.224 8.063 1.00 39.69 94 THR A CA 1
ATOM 732 C C . THR A 1 94 ? 5.508 -4.555 8.281 1.00 39.69 94 THR A C 1
ATOM 734 O O . THR A 1 94 ? 5.197 -5.399 9.113 1.00 39.69 94 THR A O 1
ATOM 737 N N . PHE A 1 95 ? 4.586 -3.968 7.507 1.00 35.91 95 PHE A N 1
ATOM 738 C CA . PHE A 1 95 ? 3.147 -4.242 7.642 1.00 35.91 95 PHE A CA 1
ATOM 739 C C . PHE A 1 95 ? 2.759 -5.645 7.141 1.00 35.91 95 PHE A C 1
ATOM 741 O O . PHE A 1 95 ? 1.918 -6.305 7.747 1.00 35.91 95 PHE A O 1
ATOM 748 N N . LEU A 1 96 ? 3.404 -6.137 6.074 1.00 44.38 96 LEU A N 1
ATOM 749 C CA . LEU A 1 96 ? 3.245 -7.522 5.609 1.00 44.38 96 LEU A CA 1
ATOM 750 C C . LEU A 1 96 ? 3.945 -8.537 6.529 1.00 44.38 96 LEU A C 1
ATOM 752 O O . LEU A 1 96 ? 3.447 -9.648 6.680 1.00 44.38 96 LEU A O 1
ATOM 756 N N . ALA A 1 97 ? 5.055 -8.168 7.177 1.00 41.38 97 ALA A N 1
ATOM 757 C CA . ALA A 1 97 ? 5.718 -9.015 8.171 1.00 41.38 97 ALA A CA 1
ATOM 758 C C . ALA A 1 97 ? 4.930 -9.109 9.496 1.00 41.38 97 ALA A C 1
ATOM 760 O O . ALA A 1 97 ? 4.784 -10.202 10.040 1.00 41.38 97 ALA A O 1
ATOM 761 N N . LEU A 1 98 ? 4.349 -8.003 9.981 1.00 37.88 98 LEU A N 1
ATOM 762 C CA . LEU A 1 98 ? 3.532 -7.969 11.206 1.00 37.88 98 LEU A CA 1
ATOM 763 C C . LEU A 1 98 ? 2.238 -8.781 11.084 1.00 37.88 98 LEU A C 1
ATOM 765 O O . LEU A 1 98 ? 1.817 -9.408 12.051 1.00 37.88 98 LEU A O 1
ATOM 769 N N . HIS A 1 99 ? 1.634 -8.833 9.894 1.00 45.72 99 HIS A N 1
ATOM 770 C CA . HIS A 1 99 ? 0.434 -9.641 9.677 1.00 45.72 99 HIS A CA 1
ATOM 771 C C . HIS A 1 99 ? 0.716 -11.158 9.692 1.00 45.72 99 HIS A C 1
ATOM 773 O O . HIS A 1 99 ? -0.207 -11.940 9.915 1.00 45.72 99 HIS A O 1
ATOM 779 N N . ASN A 1 100 ? 1.978 -11.565 9.499 1.00 42.06 100 ASN A N 1
ATOM 780 C CA . ASN A 1 100 ? 2.411 -12.962 9.593 1.00 42.06 100 ASN A CA 1
ATOM 781 C C . ASN A 1 100 ? 2.833 -13.356 11.020 1.00 42.06 100 ASN A C 1
ATOM 783 O O . ASN A 1 100 ? 2.660 -14.509 11.388 1.00 42.06 100 ASN A O 1
ATOM 787 N N . ALA A 1 101 ? 3.324 -12.413 11.834 1.00 41.06 101 ALA A N 1
ATOM 788 C CA . ALA A 1 101 ? 3.677 -12.666 13.237 1.00 41.06 101 ALA A CA 1
ATOM 789 C C . ALA A 1 101 ? 2.450 -12.735 14.170 1.00 41.06 101 ALA A C 1
ATOM 791 O O . ALA A 1 101 ? 2.497 -13.365 15.218 1.00 41.06 101 ALA A O 1
ATOM 792 N N . ALA A 1 102 ? 1.327 -12.121 13.786 1.00 41.47 102 ALA A N 1
ATOM 793 C CA . ALA A 1 102 ? 0.082 -12.136 14.560 1.00 41.47 102 ALA A CA 1
ATOM 794 C C . ALA A 1 102 ? -0.782 -13.406 14.358 1.00 41.47 102 ALA A C 1
ATOM 796 O O . ALA A 1 102 ? -1.933 -13.430 14.789 1.00 41.47 102 ALA A O 1
ATOM 797 N N . GLY A 1 103 ? -0.261 -14.433 13.673 1.00 35.78 103 GLY A N 1
ATOM 798 C CA . GLY A 1 103 ? -0.964 -15.690 13.379 1.00 35.78 103 GLY A CA 1
ATOM 799 C C . GLY A 1 103 ? -0.364 -16.947 14.016 1.00 35.78 103 GLY A C 1
ATOM 800 O O . GLY A 1 103 ? -0.844 -18.038 13.717 1.00 35.78 103 GLY A O 1
ATOM 801 N N . GLU A 1 104 ? 0.663 -16.824 14.861 1.00 36.97 104 GLU A N 1
ATOM 802 C CA . GLU A 1 104 ? 1.216 -17.951 15.621 1.00 36.97 104 GLU A CA 1
ATOM 803 C C . GLU A 1 104 ? 0.588 -17.987 17.017 1.00 36.97 104 GLU A C 1
ATOM 805 O O . GLU A 1 104 ? 0.977 -17.259 17.929 1.00 36.97 104 GLU A O 1
ATOM 810 N N . ASP A 1 105 ? -0.440 -18.825 17.143 1.00 33.88 105 ASP A N 1
ATOM 811 C CA . ASP A 1 105 ? -0.998 -19.235 18.423 1.00 33.88 105 ASP A CA 1
ATOM 812 C C . ASP A 1 105 ? 0.018 -20.140 19.129 1.00 33.88 105 ASP A C 1
ATOM 814 O O . ASP A 1 105 ? 0.502 -21.136 18.582 1.00 33.88 105 ASP A O 1
ATOM 818 N N . ILE A 1 106 ? 0.381 -19.735 20.340 1.00 43.38 106 ILE A N 1
ATOM 819 C CA . ILE A 1 106 ? 1.348 -20.393 21.204 1.00 43.38 106 ILE A CA 1
ATOM 820 C C . ILE A 1 106 ? 0.667 -21.632 21.784 1.00 43.38 106 ILE A C 1
ATOM 822 O O . ILE A 1 106 ? -0.032 -21.551 22.790 1.00 43.38 106 ILE A O 1
ATOM 826 N N . THR A 1 107 ? 0.917 -22.802 21.202 1.00 38.03 107 THR A N 1
ATOM 827 C CA . THR A 1 107 ? 0.799 -24.060 21.945 1.00 38.03 107 THR A CA 1
ATOM 828 C C . THR A 1 107 ? 2.190 -24.616 22.171 1.00 38.03 107 THR A C 1
ATOM 830 O O . THR A 1 107 ? 2.749 -25.325 21.338 1.00 38.03 107 THR A O 1
ATOM 833 N N . ALA A 1 108 ? 2.748 -24.245 23.323 1.00 45.28 108 ALA A N 1
ATOM 834 C CA . ALA A 1 108 ? 3.860 -24.942 23.935 1.00 45.28 108 ALA A CA 1
ATOM 835 C C . ALA A 1 108 ? 3.481 -26.419 24.112 1.00 45.28 108 ALA A C 1
ATOM 837 O O . ALA A 1 108 ? 2.495 -26.750 24.772 1.00 45.28 108 ALA A O 1
ATOM 838 N N . SER A 1 109 ? 4.255 -27.308 23.508 1.00 43.06 109 SER A N 1
ATOM 839 C CA . SER A 1 109 ? 4.309 -28.719 23.877 1.00 43.06 109 SER A CA 1
ATOM 840 C C . SER A 1 109 ? 5.765 -29.132 23.751 1.00 43.06 109 SER A C 1
ATOM 842 O O . SER A 1 109 ? 6.291 -29.379 22.671 1.00 43.06 109 SER A O 1
ATOM 844 N N . ASP A 1 110 ? 6.399 -29.001 24.906 1.00 45.38 110 ASP A N 1
ATOM 845 C CA . ASP A 1 110 ? 7.677 -29.545 25.321 1.00 45.38 110 ASP A CA 1
ATOM 846 C C . ASP A 1 110 ? 7.596 -31.074 25.242 1.00 45.38 110 ASP A C 1
ATOM 848 O O . ASP A 1 110 ? 6.749 -31.650 25.913 1.00 45.38 110 ASP A O 1
ATOM 852 N N . ASP A 1 111 ? 8.418 -31.697 24.397 1.00 47.09 111 ASP A N 1
ATOM 853 C CA . ASP A 1 111 ? 8.804 -33.104 24.523 1.00 47.09 111 ASP A CA 1
ATOM 854 C C . ASP A 1 111 ? 10.190 -33.302 23.889 1.00 47.09 111 ASP A C 1
ATOM 856 O O . ASP A 1 111 ? 10.389 -33.446 22.682 1.00 47.09 111 ASP A O 1
ATOM 860 N N . ASN A 1 112 ? 11.161 -33.237 24.788 1.00 46.03 112 ASN A N 1
ATOM 861 C CA . ASN A 1 112 ? 12.499 -33.798 24.742 1.00 46.03 112 ASN A CA 1
ATOM 862 C C . ASN A 1 112 ? 12.508 -35.289 24.336 1.00 46.03 112 ASN A C 1
ATOM 864 O O . ASN A 1 112 ? 11.890 -36.082 25.037 1.00 46.03 112 ASN A O 1
ATOM 868 N N . ASP A 1 113 ? 13.294 -35.692 23.329 1.00 43.16 113 ASP A N 1
ATOM 869 C CA . ASP A 1 113 ? 14.076 -36.939 23.416 1.00 43.16 113 ASP A CA 1
ATOM 870 C C . ASP A 1 113 ? 15.230 -36.987 22.401 1.00 43.16 113 ASP A C 1
ATOM 872 O O . ASP A 1 113 ? 15.116 -36.523 21.265 1.00 43.16 113 ASP A O 1
ATOM 876 N N . GLY A 1 114 ? 16.363 -37.512 22.862 1.00 46.94 114 GLY A N 1
ATOM 877 C CA . GLY A 1 114 ? 17.655 -37.518 22.187 1.00 46.94 114 GLY A CA 1
ATOM 878 C C . GLY A 1 114 ? 17.809 -38.580 21.095 1.00 46.94 114 GLY A C 1
ATOM 879 O O . GLY A 1 114 ? 17.046 -39.534 20.980 1.00 46.94 114 GLY A O 1
ATOM 880 N N . GLY A 1 115 ? 18.860 -38.417 20.292 1.00 38.31 115 GLY A N 1
ATOM 881 C CA . GLY A 1 115 ? 19.249 -39.382 19.270 1.00 38.31 115 GLY A CA 1
ATOM 882 C C . GLY A 1 115 ? 20.594 -39.020 18.659 1.00 38.31 115 GLY A C 1
ATOM 883 O O . GLY A 1 115 ? 20.702 -38.060 17.905 1.00 38.31 115 GLY A O 1
ATOM 884 N N . GLU A 1 116 ? 21.597 -39.782 19.062 1.00 47.31 116 GLU A N 1
ATOM 885 C CA . GLU A 1 116 ? 23.031 -39.636 18.843 1.00 47.31 116 GLU A CA 1
ATOM 886 C C . GLU A 1 116 ? 23.494 -39.936 17.395 1.00 47.31 116 GLU A C 1
ATOM 888 O O . GLU A 1 116 ? 22.834 -40.640 16.633 1.00 47.31 116 GLU A O 1
ATOM 893 N N . ASP A 1 117 ? 24.685 -39.412 17.090 1.00 42.53 117 ASP A N 1
ATOM 894 C CA . ASP A 1 117 ? 25.735 -39.931 16.200 1.00 42.53 117 ASP A CA 1
ATOM 895 C C . ASP A 1 117 ? 25.522 -40.077 14.681 1.00 42.53 117 ASP A C 1
ATOM 897 O O . ASP A 1 117 ? 24.904 -41.014 14.180 1.00 42.53 117 ASP A O 1
ATOM 901 N N . ALA A 1 118 ? 26.268 -39.255 13.928 1.00 46.44 118 ALA A N 1
ATOM 902 C CA . ALA A 1 118 ? 27.016 -39.718 12.754 1.00 46.44 118 ALA A CA 1
ATOM 903 C C . ALA A 1 118 ? 28.171 -38.754 12.417 1.00 46.44 118 ALA A C 1
ATOM 905 O O . ALA A 1 118 ? 28.013 -37.777 11.682 1.00 46.44 118 ALA A O 1
ATOM 906 N N . GLU A 1 119 ? 29.355 -39.069 12.944 1.00 48.81 119 GLU A N 1
ATOM 907 C CA . GLU A 1 119 ? 30.634 -38.651 12.373 1.00 48.81 119 GLU A CA 1
ATOM 908 C C . GLU A 1 119 ? 30.820 -39.240 10.965 1.00 48.81 119 GLU A C 1
ATOM 910 O O . GLU A 1 119 ? 30.728 -40.452 10.777 1.00 48.81 119 GLU A O 1
ATOM 915 N N . ALA A 1 120 ? 31.205 -38.403 10.002 1.00 41.22 120 ALA A N 1
ATOM 916 C CA . ALA A 1 120 ? 32.138 -38.779 8.939 1.00 41.22 120 ALA A CA 1
ATOM 917 C C . ALA A 1 120 ? 32.734 -37.502 8.333 1.00 41.22 120 ALA A C 1
ATOM 919 O O . ALA A 1 120 ? 32.052 -36.730 7.659 1.00 41.22 120 ALA A O 1
ATOM 920 N N . GLY A 1 121 ? 34.009 -37.260 8.636 1.00 40.28 121 GLY A N 1
ATOM 921 C CA . GLY A 1 121 ? 34.729 -36.063 8.229 1.00 40.28 121 GLY A CA 1
ATOM 922 C C . GLY A 1 121 ? 35.069 -35.982 6.744 1.00 40.28 121 GLY A C 1
ATOM 923 O O . GLY A 1 121 ? 34.854 -36.911 5.972 1.00 40.28 121 GLY A O 1
ATOM 924 N N . LEU A 1 122 ? 35.695 -34.867 6.373 1.00 43.62 122 LEU A N 1
ATOM 925 C CA . LEU A 1 122 ? 36.825 -34.863 5.448 1.00 43.62 122 LEU A CA 1
ATOM 926 C C . LEU A 1 122 ? 37.559 -33.525 5.513 1.00 43.62 122 LEU A C 1
ATOM 928 O O . LEU A 1 122 ? 36.978 -32.444 5.458 1.00 43.62 122 LEU A O 1
ATOM 932 N N . ALA A 1 123 ? 38.868 -33.671 5.678 1.00 45.50 123 ALA A N 1
ATOM 933 C CA . ALA A 1 123 ? 39.875 -32.641 5.783 1.00 45.50 123 ALA A CA 1
ATOM 934 C C . ALA A 1 123 ? 39.987 -31.790 4.511 1.00 45.50 123 ALA A C 1
ATOM 936 O O . ALA A 1 123 ? 39.832 -32.282 3.394 1.00 45.50 123 ALA A O 1
ATOM 937 N N . GLY A 1 124 ? 40.344 -30.521 4.699 1.00 42.66 124 GLY A N 1
ATOM 938 C CA . GLY A 1 124 ? 40.638 -29.596 3.610 1.00 42.66 124 GLY A CA 1
ATOM 939 C C . GLY A 1 124 ? 41.091 -28.226 4.104 1.00 42.66 124 GLY A C 1
ATOM 940 O O . GLY A 1 124 ? 40.531 -27.217 3.691 1.00 42.66 124 GLY A O 1
ATOM 941 N N . GLN A 1 125 ? 42.071 -28.181 5.013 1.00 41.56 125 GLN A N 1
ATOM 942 C CA . GLN A 1 125 ? 42.809 -26.952 5.313 1.00 41.56 125 GLN A CA 1
ATOM 943 C C . GLN A 1 125 ? 43.698 -26.609 4.110 1.00 41.56 125 GLN A C 1
ATOM 945 O O . GLN A 1 125 ? 44.692 -27.283 3.853 1.00 41.56 125 GLN A O 1
ATOM 950 N N . ALA A 1 126 ? 43.324 -25.567 3.371 1.00 47.75 126 ALA A N 1
ATOM 951 C CA . ALA A 1 126 ? 44.225 -24.844 2.486 1.00 47.75 126 ALA A CA 1
ATOM 952 C C . ALA A 1 126 ? 44.558 -23.514 3.170 1.00 47.75 126 ALA A C 1
ATOM 954 O O . ALA A 1 126 ? 43.749 -22.586 3.183 1.00 47.75 126 ALA A O 1
ATOM 955 N N . GLU A 1 127 ? 45.732 -23.458 3.793 1.00 48.88 127 GLU A N 1
ATOM 956 C CA . GLU A 1 127 ? 46.318 -22.226 4.308 1.00 48.88 127 GLU A CA 1
ATOM 957 C C . GLU A 1 127 ? 46.707 -21.336 3.120 1.00 48.88 127 GLU A C 1
ATOM 959 O O . GLU A 1 127 ? 47.624 -21.648 2.361 1.00 48.88 127 GLU A O 1
ATOM 964 N N . PHE A 1 128 ? 45.986 -20.230 2.940 1.00 51.03 128 PHE A N 1
ATOM 965 C CA . PHE A 1 128 ? 46.408 -19.136 2.072 1.00 51.03 128 PHE A CA 1
ATOM 966 C C . PHE A 1 128 ? 47.059 -18.053 2.942 1.00 51.03 128 PHE A C 1
ATOM 968 O O . PHE A 1 128 ? 46.375 -17.489 3.801 1.00 51.03 128 PHE A O 1
ATOM 975 N N . PRO A 1 129 ? 48.346 -17.721 2.736 1.00 51.28 129 PRO A N 1
ATOM 976 C CA . PRO A 1 129 ? 48.962 -16.559 3.360 1.00 51.28 129 PRO A CA 1
ATOM 977 C C . PRO A 1 129 ? 48.402 -15.308 2.675 1.00 51.28 129 PRO A C 1
ATOM 979 O O . PRO A 1 129 ? 48.710 -15.044 1.513 1.00 51.28 129 PRO A O 1
ATOM 982 N N . PHE A 1 130 ? 47.535 -14.564 3.362 1.00 45.72 130 PHE A N 1
ATOM 983 C CA . PHE A 1 130 ? 47.082 -13.257 2.892 1.00 45.72 130 PHE A CA 1
ATOM 984 C C . PHE A 1 130 ? 47.924 -12.175 3.568 1.00 45.72 130 PHE A C 1
ATOM 986 O O . PHE A 1 130 ? 47.772 -11.906 4.760 1.00 45.72 130 PHE A O 1
ATOM 993 N N . ASP A 1 131 ? 48.839 -11.601 2.788 1.00 49.53 131 ASP A N 1
ATOM 994 C CA . ASP A 1 131 ? 49.699 -10.490 3.178 1.00 49.53 131 ASP A CA 1
ATOM 995 C C . ASP A 1 131 ? 48.876 -9.305 3.694 1.00 49.53 131 ASP A C 1
ATOM 997 O O . ASP A 1 131 ? 48.056 -8.702 2.995 1.00 49.53 131 ASP A O 1
ATOM 1001 N N . GLN A 1 132 ? 49.137 -8.954 4.949 1.00 56.88 132 GLN A N 1
ATOM 1002 C CA . GLN A 1 132 ? 48.602 -7.785 5.622 1.00 56.88 132 GLN A CA 1
ATOM 1003 C C . GLN A 1 132 ? 49.363 -6.541 5.145 1.00 56.88 132 GLN A C 1
ATOM 1005 O O . GLN A 1 132 ? 50.292 -6.067 5.794 1.00 56.88 132 GLN A O 1
ATOM 1010 N N . ALA A 1 133 ? 48.977 -6.016 3.981 1.00 53.00 133 ALA A N 1
ATOM 1011 C CA . ALA A 1 133 ? 49.468 -4.738 3.483 1.00 53.00 133 ALA A CA 1
ATOM 1012 C C . ALA A 1 133 ? 48.605 -3.579 4.010 1.00 53.00 133 ALA A C 1
ATOM 1014 O O . ALA A 1 133 ? 47.399 -3.494 3.773 1.00 53.00 133 ALA A O 1
ATOM 1015 N N . HIS A 1 134 ? 49.274 -2.688 4.739 1.00 51.31 134 HIS A N 1
ATOM 1016 C CA . HIS A 1 134 ? 48.821 -1.392 5.231 1.00 51.31 134 HIS A CA 1
ATOM 1017 C C . HIS A 1 134 ? 47.916 -0.625 4.251 1.00 51.31 134 HIS A C 1
ATOM 1019 O O . HIS A 1 134 ? 48.339 -0.283 3.148 1.00 51.31 134 HIS A O 1
ATOM 1025 N N . SER A 1 135 ? 46.709 -0.259 4.693 1.00 50.78 135 SER A N 1
ATOM 1026 C CA . SER A 1 135 ? 45.939 0.826 4.072 1.00 50.78 135 SER A CA 1
ATOM 1027 C C . SER A 1 135 ? 46.195 2.133 4.831 1.00 50.78 135 SER A C 1
ATOM 1029 O O . SER A 1 135 ? 45.985 2.168 6.046 1.00 50.78 135 SER A O 1
ATOM 1031 N N . PRO A 1 136 ? 46.675 3.193 4.157 1.00 54.78 136 PRO A N 1
ATOM 1032 C CA . PRO A 1 136 ? 46.912 4.485 4.777 1.00 54.78 136 PRO A CA 1
ATOM 1033 C C . PRO A 1 136 ? 45.589 5.215 5.027 1.00 54.78 136 PRO A C 1
ATOM 1035 O O . PRO A 1 136 ? 44.716 5.280 4.162 1.00 54.78 136 PRO A O 1
ATOM 1038 N N . SER A 1 137 ? 45.487 5.772 6.233 1.00 56.06 137 SER A N 1
ATOM 1039 C CA . SER A 1 137 ? 44.468 6.727 6.666 1.00 56.06 137 SER A CA 1
ATOM 1040 C C . SER A 1 137 ? 44.432 7.916 5.709 1.00 56.06 137 SER A C 1
ATOM 1042 O O . SER A 1 137 ? 45.384 8.693 5.654 1.00 56.06 137 SER A O 1
ATOM 1044 N N . ALA A 1 138 ? 43.351 8.041 4.945 1.00 53.75 138 ALA A N 1
ATOM 1045 C CA . ALA A 1 138 ? 43.028 9.244 4.197 1.00 53.75 138 ALA A CA 1
ATOM 1046 C C . ALA A 1 138 ? 41.698 9.769 4.734 1.00 53.75 138 ALA A C 1
ATOM 1048 O O . ALA A 1 138 ? 40.622 9.351 4.304 1.00 53.75 138 ALA A O 1
ATOM 1049 N N . ASP A 1 139 ? 41.810 10.668 5.707 1.00 56.78 139 ASP A N 1
ATOM 1050 C CA . ASP A 1 139 ? 40.737 11.533 6.176 1.00 56.78 139 ASP A CA 1
ATOM 1051 C C . ASP A 1 139 ? 40.329 12.457 5.018 1.00 56.78 139 ASP A C 1
ATOM 1053 O O . ASP A 1 139 ? 40.830 13.567 4.858 1.00 56.78 139 ASP A O 1
ATOM 1057 N N . HIS A 1 140 ? 39.464 11.956 4.137 1.00 47.03 140 HIS A N 1
ATOM 1058 C CA . HIS A 1 140 ? 38.775 12.773 3.150 1.00 47.03 140 HIS A CA 1
ATOM 1059 C C . HIS A 1 140 ? 37.507 13.322 3.804 1.00 47.03 140 HIS A C 1
ATOM 1061 O O . HIS A 1 140 ? 36.480 12.644 3.871 1.00 47.03 140 HIS A O 1
ATOM 1067 N N . GLU A 1 141 ? 37.590 14.565 4.280 1.00 53.50 141 GLU A N 1
ATOM 1068 C CA . GLU A 1 141 ? 36.433 15.420 4.535 1.00 53.50 141 GLU A CA 1
ATOM 1069 C C . GLU A 1 141 ? 35.623 15.532 3.235 1.00 53.50 141 GLU A C 1
ATOM 1071 O O . GLU A 1 141 ? 35.909 16.330 2.343 1.00 53.50 141 GLU A O 1
ATOM 1076 N N . LEU A 1 142 ? 34.621 14.663 3.091 1.00 52.59 142 LEU A N 1
ATOM 1077 C CA . LEU A 1 142 ? 33.572 14.808 2.095 1.00 52.59 142 LEU A CA 1
ATOM 1078 C C . LEU A 1 142 ? 32.710 15.990 2.535 1.00 52.59 142 LEU A C 1
ATOM 1080 O O . LEU A 1 142 ? 31.730 15.821 3.263 1.00 52.59 142 LEU A O 1
ATOM 1084 N N . GLU A 1 143 ? 33.087 17.191 2.097 1.00 48.28 143 GLU A N 1
ATOM 1085 C CA . GLU A 1 143 ? 32.173 18.323 2.017 1.00 48.28 143 GLU A CA 1
ATOM 1086 C C . GLU A 1 143 ? 30.930 17.848 1.258 1.00 48.28 143 GLU A C 1
ATOM 1088 O O . GLU A 1 143 ? 30.926 17.654 0.040 1.00 48.28 143 GLU A O 1
ATOM 1093 N N . SER A 1 144 ? 29.882 17.564 2.031 1.00 45.31 144 SER A N 1
ATOM 1094 C CA . SER A 1 144 ? 28.557 17.176 1.575 1.00 45.31 144 SER A CA 1
ATOM 1095 C C . SER A 1 144 ? 27.961 18.351 0.803 1.00 45.31 144 SER A C 1
ATOM 1097 O O . SER A 1 144 ? 27.146 19.104 1.339 1.00 45.31 144 SER A O 1
ATOM 1099 N N . ASN A 1 145 ? 28.360 18.492 -0.463 1.00 44.59 145 ASN A N 1
ATOM 1100 C CA . ASN A 1 145 ? 27.705 19.320 -1.465 1.00 44.59 145 ASN A CA 1
ATOM 1101 C C . ASN A 1 145 ? 26.301 18.753 -1.699 1.00 44.59 145 ASN A C 1
ATOM 1103 O O . ASN A 1 145 ? 26.034 17.977 -2.615 1.00 44.59 145 ASN A O 1
ATOM 1107 N N . GLN A 1 146 ? 25.402 19.130 -0.796 1.00 46.16 146 GLN A N 1
ATOM 1108 C CA . GLN A 1 146 ? 23.960 18.990 -0.889 1.00 46.16 146 GLN A CA 1
ATOM 1109 C C . GLN A 1 146 ? 23.433 19.984 -1.931 1.00 46.16 146 GLN A C 1
ATOM 1111 O O . GLN A 1 146 ? 22.600 20.838 -1.639 1.00 46.16 146 GLN A O 1
ATOM 1116 N N . ASP A 1 147 ? 23.895 19.844 -3.173 1.00 43.88 147 ASP A N 1
ATOM 1117 C CA . ASP A 1 147 ? 23.173 20.337 -4.342 1.00 43.88 147 ASP A CA 1
ATOM 1118 C C . ASP A 1 147 ? 21.972 19.404 -4.542 1.00 43.88 147 ASP A C 1
ATOM 1120 O O . ASP A 1 147 ? 21.958 18.482 -5.362 1.00 43.88 147 ASP A O 1
ATOM 1124 N N . TRP A 1 148 ? 20.961 19.594 -3.690 1.00 53.28 148 TRP A N 1
ATOM 1125 C CA . TRP A 1 148 ? 19.654 18.978 -3.841 1.00 53.28 148 TRP A CA 1
ATOM 1126 C C . TRP A 1 148 ? 19.102 19.426 -5.186 1.00 53.28 148 TRP A C 1
ATOM 1128 O O . TRP A 1 148 ? 18.672 20.566 -5.351 1.00 53.28 148 TRP A O 1
ATOM 1138 N N . ILE A 1 149 ? 19.142 18.509 -6.151 1.00 53.16 149 ILE A N 1
ATOM 1139 C CA . ILE A 1 149 ? 18.494 18.627 -7.452 1.00 53.16 149 ILE A CA 1
ATOM 1140 C C . ILE A 1 149 ? 17.093 19.175 -7.203 1.00 53.16 149 ILE A C 1
ATOM 1142 O O . ILE A 1 149 ? 16.256 18.491 -6.610 1.00 53.16 149 ILE A O 1
ATOM 1146 N N . ALA A 1 150 ? 16.866 20.425 -7.610 1.00 52.91 150 ALA A N 1
ATOM 1147 C CA . ALA A 1 150 ? 15.579 21.082 -7.488 1.00 52.91 150 ALA A CA 1
ATOM 1148 C C . ALA A 1 150 ? 14.542 20.201 -8.189 1.00 52.91 150 ALA A C 1
ATOM 1150 O O . ALA A 1 150 ? 14.489 20.131 -9.419 1.00 52.91 150 ALA A O 1
ATOM 1151 N N . VAL A 1 151 ? 13.764 19.461 -7.397 1.00 55.97 151 VAL A N 1
ATOM 1152 C CA . VAL A 1 151 ? 12.677 18.634 -7.907 1.00 55.97 151 VAL A CA 1
ATOM 1153 C C . VAL A 1 151 ? 11.746 19.589 -8.652 1.00 55.97 151 VAL A C 1
ATOM 1155 O O . VAL A 1 151 ? 11.283 20.557 -8.047 1.00 55.97 151 VAL A O 1
ATOM 1158 N N . PRO A 1 152 ? 11.487 19.378 -9.955 1.00 72.19 152 PRO A N 1
ATOM 1159 C CA . PRO A 1 152 ? 10.654 20.291 -10.723 1.00 72.19 152 PRO A CA 1
ATOM 1160 C C . PRO A 1 152 ? 9.309 20.489 -10.016 1.00 72.19 152 PRO A C 1
ATOM 1162 O O . PRO A 1 152 ? 8.678 19.505 -9.631 1.00 72.19 152 PRO A O 1
ATOM 1165 N N . ASN A 1 153 ? 8.846 21.736 -9.874 1.00 76.56 153 ASN A N 1
ATOM 1166 C CA . ASN A 1 153 ? 7.619 22.091 -9.135 1.00 76.56 153 ASN A CA 1
ATOM 1167 C C . ASN A 1 153 ? 6.390 21.231 -9.512 1.00 76.56 153 ASN A C 1
ATOM 1169 O O . ASN A 1 153 ? 5.521 20.962 -8.684 1.00 76.56 153 ASN A O 1
ATOM 1173 N N . HIS A 1 154 ? 6.328 20.743 -10.755 1.00 75.25 154 HIS A N 1
ATOM 1174 C CA . HIS A 1 154 ? 5.272 19.847 -11.232 1.00 75.25 154 HIS A CA 1
ATOM 1175 C C . HIS A 1 154 ? 5.264 18.469 -10.551 1.00 75.25 154 HIS A C 1
ATOM 1177 O O . HIS A 1 154 ? 4.192 17.914 -10.312 1.00 75.25 154 HIS A O 1
ATOM 1183 N N . ALA A 1 155 ? 6.430 17.919 -10.206 1.00 74.31 155 ALA A N 1
ATOM 1184 C CA . ALA A 1 155 ? 6.522 16.638 -9.513 1.00 74.31 155 ALA A CA 1
ATOM 1185 C C . ALA A 1 155 ? 5.999 16.749 -8.072 1.00 74.31 155 ALA A C 1
ATOM 1187 O O . ALA A 1 155 ? 5.286 15.861 -7.611 1.00 74.31 155 ALA A O 1
ATOM 1188 N N . GLN A 1 156 ? 6.256 17.872 -7.393 1.00 82.38 156 GLN A N 1
ATOM 1189 C CA . GLN A 1 156 ? 5.736 18.113 -6.045 1.00 82.38 156 GLN A CA 1
ATOM 1190 C C . GLN A 1 156 ? 4.200 18.200 -6.028 1.00 82.38 156 GLN A C 1
ATOM 1192 O O . GLN A 1 156 ? 3.568 17.610 -5.153 1.00 82.38 156 GLN A O 1
ATOM 1197 N N . ALA A 1 157 ? 3.596 18.860 -7.023 1.00 82.81 157 ALA A N 1
ATOM 1198 C CA . ALA A 1 157 ? 2.140 18.930 -7.174 1.00 82.81 157 ALA A CA 1
ATOM 1199 C C . ALA A 1 157 ? 1.495 17.559 -7.468 1.00 82.81 157 ALA A C 1
ATOM 1201 O O . ALA A 1 157 ? 0.419 17.243 -6.958 1.00 82.81 157 ALA A O 1
ATOM 1202 N N . ALA A 1 158 ? 2.149 16.714 -8.269 1.00 77.12 158 ALA A N 1
ATOM 1203 C CA . ALA A 1 158 ? 1.665 15.357 -8.522 1.00 77.12 158 ALA A CA 1
ATOM 1204 C C . ALA A 1 158 ? 1.732 14.486 -7.254 1.00 77.12 158 ALA A C 1
ATOM 1206 O O . ALA A 1 158 ? 0.775 13.776 -6.937 1.00 77.12 158 ALA A O 1
ATOM 1207 N N . ILE A 1 159 ? 2.830 14.585 -6.496 1.00 82.06 159 ILE A N 1
ATOM 1208 C CA . ILE A 1 159 ? 3.016 13.856 -5.234 1.00 82.06 159 ILE A CA 1
ATOM 1209 C C . ILE A 1 159 ? 1.976 14.291 -4.196 1.00 82.06 159 ILE A C 1
ATOM 1211 O O . ILE A 1 159 ? 1.350 13.433 -3.574 1.00 82.06 159 ILE A O 1
ATOM 1215 N N . SER A 1 160 ? 1.742 15.597 -4.027 1.00 86.19 160 SER A N 1
ATOM 1216 C CA . SER A 1 160 ? 0.736 16.090 -3.077 1.00 86.19 160 SER A CA 1
ATOM 1217 C C . SER A 1 160 ? -0.669 15.606 -3.436 1.00 86.19 160 SER A C 1
ATOM 1219 O O . SER A 1 160 ? -1.396 15.138 -2.560 1.00 86.19 160 SER A O 1
ATOM 1221 N N . THR A 1 161 ? -1.016 15.610 -4.726 1.00 89.00 161 THR A N 1
ATOM 1222 C CA . THR A 1 161 ? -2.295 15.079 -5.219 1.00 89.00 161 THR A CA 1
ATOM 1223 C C . THR A 1 161 ? -2.432 13.586 -4.917 1.00 89.00 161 THR A C 1
ATOM 1225 O O . THR A 1 161 ? -3.478 13.135 -4.453 1.00 89.00 161 THR A O 1
ATOM 1228 N N . GLN A 1 162 ? -1.372 12.799 -5.123 1.00 88.31 162 GLN A N 1
ATOM 1229 C CA . GLN A 1 162 ? -1.386 11.368 -4.817 1.00 88.31 162 GLN A CA 1
ATOM 1230 C C . GLN A 1 162 ? -1.577 11.106 -3.316 1.00 88.31 162 GLN A C 1
ATOM 1232 O O . GLN A 1 162 ? -2.393 10.262 -2.941 1.00 88.31 162 GLN A O 1
ATOM 1237 N N . ILE A 1 163 ? -0.859 11.840 -2.460 1.00 86.88 163 ILE A N 1
ATOM 1238 C CA . ILE A 1 163 ? -0.991 11.740 -0.999 1.00 86.88 163 ILE A CA 1
ATOM 1239 C C . ILE A 1 163 ? -2.415 12.106 -0.571 1.00 86.88 163 ILE A C 1
ATOM 1241 O O . ILE A 1 163 ? -3.009 11.403 0.251 1.00 86.88 163 ILE A O 1
ATOM 1245 N N . GLN A 1 164 ? -2.992 13.157 -1.156 1.00 92.06 164 GLN A N 1
ATOM 1246 C CA . GLN A 1 164 ? -4.367 13.560 -0.882 1.00 92.06 164 GLN A CA 1
ATOM 1247 C C . GLN A 1 164 ? -5.360 12.449 -1.246 1.00 92.06 164 GLN A C 1
ATOM 1249 O O . GLN A 1 164 ? -6.150 12.040 -0.396 1.00 92.06 164 GLN A O 1
ATOM 1254 N N . LEU A 1 165 ? -5.291 11.903 -2.464 1.00 91.00 165 LEU A N 1
ATOM 1255 C CA . LEU A 1 165 ? -6.196 10.838 -2.914 1.00 91.00 165 LEU A CA 1
ATOM 1256 C C . LEU A 1 165 ? -6.102 9.587 -2.032 1.00 91.00 165 LEU A C 1
ATOM 1258 O O . LEU A 1 165 ? -7.122 8.987 -1.685 1.00 91.00 165 LEU A O 1
ATOM 1262 N N . GLN A 1 166 ? -4.889 9.206 -1.630 1.00 90.06 166 GLN A N 1
ATOM 1263 C CA . GLN A 1 166 ? -4.674 8.077 -0.727 1.00 90.06 166 GLN A CA 1
ATOM 1264 C C . GLN A 1 166 ? -5.253 8.342 0.670 1.00 90.06 166 GLN A C 1
ATOM 1266 O O . GLN A 1 166 ? -5.875 7.455 1.265 1.00 90.06 166 GLN A O 1
ATOM 1271 N N . THR A 1 167 ? -5.080 9.560 1.182 1.00 91.00 167 THR A N 1
ATOM 1272 C CA . THR A 1 167 ? -5.627 9.984 2.477 1.00 91.00 167 THR A CA 1
ATOM 1273 C C . THR A 1 167 ? -7.152 9.956 2.450 1.00 91.00 167 THR A C 1
ATOM 1275 O O . THR A 1 167 ? -7.770 9.371 3.337 1.00 91.00 167 THR A O 1
ATOM 1278 N N . GLU A 1 168 ? -7.770 10.491 1.395 1.00 94.88 168 GLU A N 1
ATOM 1279 C CA . GLU A 1 168 ? -9.222 10.464 1.209 1.00 94.88 168 GLU A CA 1
ATOM 1280 C C . GLU A 1 168 ? -9.770 9.040 1.109 1.00 94.88 168 GLU A C 1
ATOM 1282 O O . GLU A 1 168 ? -10.774 8.713 1.742 1.00 94.88 168 GLU A O 1
ATOM 1287 N N . HIS A 1 169 ? -9.118 8.173 0.331 1.00 92.38 169 HIS A N 1
ATOM 1288 C CA . HIS A 1 169 ? -9.516 6.773 0.214 1.00 92.38 169 HIS A CA 1
ATOM 1289 C C . HIS A 1 169 ? -9.476 6.066 1.576 1.00 92.38 169 HIS A C 1
ATOM 1291 O O . HIS A 1 169 ? -10.437 5.403 1.974 1.00 92.38 169 HIS A O 1
ATOM 1297 N N . THR A 1 170 ? -8.391 6.264 2.327 1.00 90.75 170 THR A N 1
ATOM 1298 C CA . THR A 1 170 ? -8.236 5.692 3.668 1.00 90.75 170 THR A CA 1
ATOM 1299 C C . THR A 1 170 ? -9.308 6.230 4.615 1.00 90.75 170 THR A C 1
ATOM 1301 O O . THR A 1 170 ? -9.977 5.445 5.286 1.00 90.75 170 THR A O 1
ATOM 1304 N N . ALA A 1 171 ? -9.565 7.540 4.604 1.00 94.19 171 ALA A N 1
ATOM 1305 C CA . ALA A 1 171 ? -10.612 8.159 5.410 1.00 94.19 171 ALA A CA 1
ATOM 1306 C C . ALA A 1 171 ? -12.004 7.578 5.102 1.00 94.19 171 ALA A C 1
ATOM 1308 O O . ALA A 1 171 ? -12.728 7.206 6.026 1.00 94.19 171 ALA A O 1
ATOM 1309 N N . ARG A 1 172 ? -12.354 7.404 3.817 1.00 93.94 172 ARG A N 1
ATOM 1310 C CA . ARG A 1 172 ? -13.617 6.761 3.401 1.00 93.94 172 ARG A CA 1
ATOM 1311 C C . ARG A 1 172 ? -13.752 5.342 3.955 1.00 93.94 172 ARG A C 1
ATOM 1313 O O . ARG A 1 172 ? -14.848 4.950 4.339 1.00 93.94 172 ARG A O 1
ATOM 1320 N N . SER A 1 173 ? -12.655 4.586 4.030 1.00 90.81 173 SER A N 1
ATOM 1321 C CA . SER A 1 173 ? -12.664 3.218 4.567 1.00 90.81 173 SER A CA 1
ATOM 1322 C C . SER A 1 173 ? -12.778 3.151 6.099 1.00 90.81 173 SER A C 1
ATOM 1324 O O . SER A 1 173 ? -13.376 2.216 6.635 1.00 90.81 173 SER A O 1
ATOM 1326 N N . LEU A 1 174 ? -12.233 4.145 6.810 1.00 93.75 174 LEU A N 1
ATOM 1327 C CA . LEU A 1 174 ? -12.233 4.198 8.275 1.00 93.75 174 LEU A CA 1
ATOM 1328 C C . LEU A 1 174 ? -13.538 4.752 8.850 1.00 93.75 174 LEU A C 1
ATOM 1330 O O . LEU A 1 174 ? -13.966 4.303 9.912 1.00 93.75 174 LEU A O 1
ATOM 1334 N N . LEU A 1 175 ? -14.192 5.684 8.151 1.00 95.38 175 LEU A N 1
ATOM 1335 C CA . LEU A 1 175 ? -15.410 6.352 8.621 1.00 95.38 175 LEU A CA 1
ATOM 1336 C C . LEU A 1 175 ? -16.505 5.380 9.106 1.00 95.38 175 LEU A C 1
ATOM 1338 O O . LEU A 1 175 ? -16.959 5.542 10.239 1.00 95.38 175 LEU A O 1
ATOM 1342 N N . PRO A 1 176 ? -16.903 4.332 8.355 1.00 95.88 176 PRO A N 1
ATOM 1343 C CA . PRO A 1 176 ? -17.920 3.387 8.824 1.00 95.88 176 PRO A CA 1
ATOM 1344 C C . PRO A 1 176 ? -17.514 2.648 10.106 1.00 95.88 176 PRO A C 1
ATOM 1346 O O . PRO A 1 176 ? -18.352 2.404 10.972 1.00 95.88 176 PRO A O 1
ATOM 1349 N N . ARG A 1 177 ? -16.222 2.319 10.254 1.00 95.75 177 ARG A N 1
ATOM 1350 C CA . ARG A 1 177 ? -15.692 1.631 11.442 1.00 95.75 177 ARG A CA 1
ATOM 1351 C C . ARG A 1 177 ? -15.720 2.544 12.663 1.00 95.75 177 ARG A C 1
ATOM 1353 O O . ARG A 1 177 ? -16.145 2.111 13.729 1.00 95.75 177 ARG A O 1
ATOM 1360 N N . LEU A 1 178 ? -15.329 3.808 12.496 1.00 95.94 178 LEU A N 1
ATOM 1361 C CA . LEU A 1 178 ? -15.409 4.815 13.555 1.00 95.94 178 LEU A CA 1
ATOM 1362 C C . LEU A 1 178 ? -16.860 5.072 13.973 1.00 95.94 178 LEU A C 1
ATOM 1364 O O . LEU A 1 178 ? -17.138 5.121 15.165 1.00 95.94 178 LEU A O 1
ATOM 1368 N N . HIS A 1 179 ? -17.798 5.141 13.025 1.00 95.88 179 HIS A N 1
ATOM 1369 C CA . HIS A 1 179 ? -19.224 5.237 13.346 1.00 95.88 179 HIS A CA 1
ATOM 1370 C C . HIS A 1 179 ? -19.734 4.021 14.131 1.00 95.88 179 HIS A C 1
ATOM 1372 O O . HIS A 1 179 ? -20.463 4.194 15.108 1.00 95.88 179 HIS A O 1
ATOM 1378 N N . GLY A 1 180 ? -19.318 2.808 13.754 1.00 95.69 180 GLY A N 1
ATOM 1379 C CA . GLY A 1 180 ? -19.622 1.591 14.509 1.00 95.69 180 GLY A CA 1
ATOM 1380 C C . GLY A 1 180 ? -19.082 1.645 15.940 1.00 95.69 180 GLY A C 1
ATOM 1381 O O . GLY A 1 180 ? -19.827 1.397 16.884 1.00 95.69 180 GLY A O 1
ATOM 1382 N N . LEU A 1 181 ? -17.822 2.059 16.115 1.00 95.69 181 LEU A N 1
ATOM 1383 C CA . LEU A 1 181 ? -17.220 2.247 17.438 1.00 95.69 181 LEU A CA 1
ATOM 1384 C C . LEU A 1 181 ? -17.967 3.299 18.263 1.00 95.69 181 LEU A C 1
ATOM 1386 O O . LEU A 1 181 ? -18.280 3.040 19.420 1.00 95.69 181 LEU A O 1
ATOM 1390 N N . CYS A 1 182 ? -18.317 4.449 17.681 1.00 96.06 182 CYS A N 1
ATOM 1391 C CA . CYS A 1 182 ? -19.116 5.466 18.366 1.00 96.06 182 CYS A CA 1
ATOM 1392 C C . CYS A 1 182 ? -20.472 4.915 18.830 1.00 96.06 182 CYS A C 1
ATOM 1394 O O . CYS A 1 182 ? -20.883 5.187 19.955 1.00 96.06 182 CYS A O 1
ATOM 1396 N N . SER A 1 183 ? -21.148 4.123 17.993 1.00 97.19 183 SER A N 1
ATOM 1397 C CA . SER A 1 183 ? -22.429 3.503 18.345 1.00 97.19 183 SER A CA 1
ATOM 1398 C C . SER A 1 183 ? -22.290 2.488 19.484 1.00 97.19 183 SER A C 1
ATOM 1400 O O . SER A 1 183 ? -23.129 2.462 20.383 1.00 97.19 183 SER A O 1
ATOM 1402 N N . LEU A 1 184 ? -21.216 1.695 19.502 1.00 95.88 184 LEU A N 1
ATOM 1403 C CA . LEU A 1 184 ? -20.935 0.771 20.604 1.00 95.88 184 LEU A CA 1
ATOM 1404 C C . LEU A 1 184 ? -20.647 1.533 21.905 1.00 95.88 184 LEU A C 1
ATOM 1406 O O . LEU A 1 184 ? -21.259 1.247 22.931 1.00 95.88 184 LEU A O 1
ATOM 1410 N N . LEU A 1 185 ? -19.796 2.562 21.843 1.00 94.38 185 LEU A N 1
ATOM 1411 C CA . LEU A 1 185 ? -19.407 3.375 23.000 1.00 94.38 185 LEU A CA 1
ATOM 1412 C C . LEU A 1 185 ? -20.582 4.112 23.653 1.00 94.38 185 LEU A C 1
ATOM 1414 O O . LEU A 1 185 ? -20.579 4.293 24.866 1.00 94.38 185 LEU A O 1
ATOM 1418 N N . GLN A 1 186 ? -21.592 4.518 22.882 1.00 95.31 186 GLN A N 1
ATOM 1419 C CA . GLN A 1 186 ? -22.786 5.180 23.422 1.00 95.31 186 GLN A CA 1
ATOM 1420 C C . GLN A 1 186 ? -23.663 4.252 24.271 1.00 95.31 186 GLN A C 1
ATOM 1422 O O . GLN A 1 186 ? -24.376 4.729 25.150 1.00 95.31 186 GLN A O 1
ATOM 1427 N N . ASN A 1 187 ? -23.616 2.942 24.019 1.00 92.81 187 ASN A N 1
ATOM 1428 C CA . ASN A 1 187 ? -24.538 1.978 24.617 1.00 92.81 187 ASN A CA 1
ATOM 1429 C C . ASN A 1 187 ? -23.914 1.147 25.749 1.00 92.81 187 ASN A C 1
ATOM 1431 O O . ASN A 1 1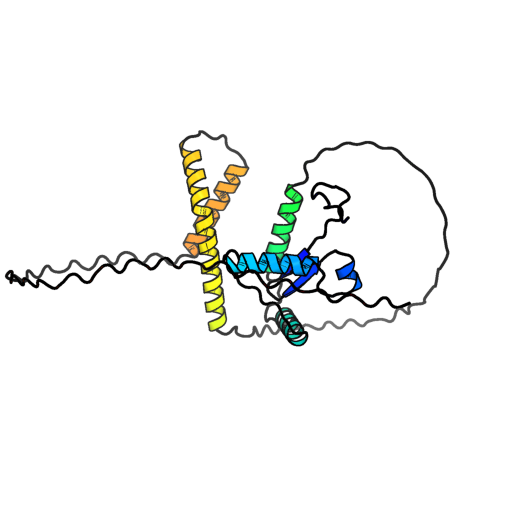87 ? -24.626 0.399 26.417 1.00 92.81 187 ASN A O 1
ATOM 1435 N N . THR A 1 188 ? -22.602 1.254 25.983 1.00 94.44 188 THR A N 1
ATOM 1436 C CA . THR A 1 188 ? -21.884 0.397 26.938 1.00 94.44 188 THR A CA 1
ATOM 1437 C C . THR A 1 188 ? -21.042 1.197 27.925 1.00 94.44 188 THR A C 1
ATOM 1439 O O . THR A 1 188 ? -20.270 2.065 27.524 1.00 94.44 188 THR A O 1
ATOM 1442 N N . GLN A 1 189 ? -21.110 0.847 29.213 1.00 94.62 189 GLN A N 1
ATOM 1443 C CA . GLN A 1 189 ? -20.128 1.295 30.204 1.00 94.62 189 GLN A CA 1
ATOM 1444 C C . GLN A 1 189 ? -18.894 0.391 30.116 1.00 94.62 189 GLN A C 1
ATOM 1446 O O . GLN A 1 189 ? -18.902 -0.730 30.621 1.00 94.62 189 GLN A O 1
ATOM 1451 N N . LEU A 1 190 ? -17.851 0.853 29.427 1.00 93.19 190 LEU A N 1
ATOM 1452 C CA . LEU A 1 190 ? -16.606 0.099 29.278 1.00 93.19 190 LEU A CA 1
ATOM 1453 C C . LEU A 1 190 ? -15.676 0.326 30.473 1.00 93.19 190 LEU A C 1
ATOM 1455 O O . LEU A 1 190 ? -15.493 1.452 30.937 1.00 93.19 190 LEU A O 1
ATOM 1459 N N . THR A 1 191 ? -15.026 -0.742 30.931 1.00 96.31 191 THR A N 1
ATOM 1460 C CA . THR A 1 191 ? -13.885 -0.645 31.844 1.00 96.31 191 THR A CA 1
ATOM 1461 C C . THR A 1 191 ? -12.665 -0.120 31.097 1.00 96.31 191 THR A C 1
ATOM 1463 O O . THR A 1 191 ? -12.440 -0.461 29.934 1.00 96.31 191 THR A O 1
ATOM 1466 N N . ARG A 1 192 ? -11.849 0.700 31.764 1.00 95.56 192 ARG A N 1
ATOM 1467 C CA . ARG A 1 192 ? -10.632 1.263 31.170 1.00 95.56 192 ARG A CA 1
ATOM 1468 C C . ARG A 1 192 ? -9.674 0.134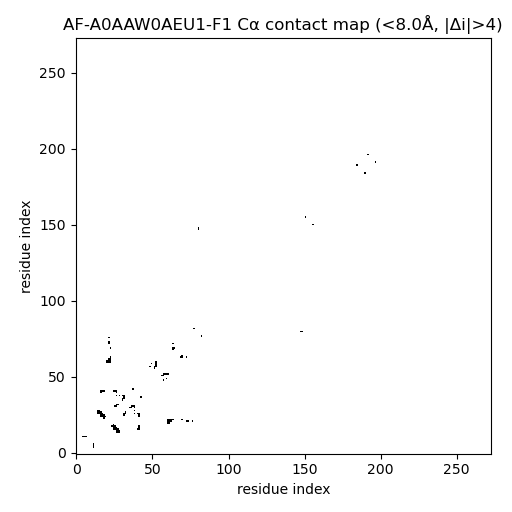 30.774 1.00 95.56 192 ARG A C 1
ATOM 1470 O O . ARG A 1 192 ? -9.191 -0.591 31.635 1.00 95.56 192 ARG A O 1
ATOM 1477 N N . SER A 1 193 ? -9.412 0.011 29.477 1.00 97.50 193 SER A N 1
ATOM 1478 C CA . SER A 1 193 ? -8.449 -0.930 28.898 1.00 97.50 193 SER A CA 1
ATOM 1479 C C . SER A 1 193 ? -7.301 -0.152 28.259 1.00 97.50 193 SER A C 1
ATOM 1481 O O . SER A 1 193 ? -7.518 0.937 27.725 1.00 97.50 193 SER A O 1
ATOM 1483 N N . GLU A 1 194 ? -6.095 -0.714 28.296 1.00 97.69 194 GLU A N 1
ATOM 1484 C CA . GLU A 1 194 ? -4.901 -0.147 27.656 1.00 97.69 194 GLU A CA 1
ATOM 1485 C C . GLU A 1 194 ? -5.123 0.088 26.153 1.00 97.69 194 GLU A C 1
ATOM 1487 O O . GLU A 1 194 ? -4.882 1.183 25.642 1.00 97.69 194 GLU A O 1
ATOM 1492 N N . THR A 1 195 ? -5.734 -0.882 25.473 1.00 96.44 195 THR A N 1
ATOM 1493 C CA . THR A 1 195 ? -6.085 -0.781 24.046 1.00 96.44 195 THR A CA 1
ATOM 1494 C C . THR A 1 195 ? -7.007 0.408 23.754 1.00 96.44 195 THR A C 1
ATOM 1496 O O . THR A 1 195 ? -6.790 1.153 22.801 1.00 96.44 195 THR A O 1
ATOM 1499 N N . LEU A 1 196 ? -8.006 0.659 24.609 1.00 95.19 196 LEU A N 1
ATOM 1500 C CA . LEU A 1 196 ? -8.904 1.809 24.466 1.00 95.19 196 LEU A CA 1
ATOM 1501 C C . LEU A 1 196 ? -8.167 3.136 24.684 1.00 95.19 196 LEU A C 1
ATOM 1503 O O . LEU A 1 196 ? -8.471 4.118 24.007 1.00 95.19 196 LEU A O 1
ATOM 1507 N N . THR A 1 197 ? -7.182 3.174 25.588 1.00 96.69 197 THR A N 1
ATOM 1508 C CA . THR A 1 197 ? -6.355 4.374 25.786 1.00 96.69 197 THR A CA 1
ATOM 1509 C C . THR A 1 197 ? -5.420 4.645 24.608 1.00 96.69 197 THR A C 1
ATOM 1511 O O . THR A 1 197 ? -5.225 5.806 24.239 1.00 96.69 197 THR A O 1
ATOM 1514 N N . GLU A 1 198 ? -4.902 3.604 23.956 1.00 97.38 198 GLU A N 1
ATOM 1515 C CA . GLU A 1 198 ? -4.111 3.743 22.732 1.00 97.38 198 GLU A CA 1
ATOM 1516 C C . GLU A 1 198 ? -4.977 4.234 21.563 1.00 97.38 198 GLU A C 1
ATOM 1518 O O . GLU A 1 198 ? -4.614 5.192 20.875 1.00 97.38 198 GLU A O 1
ATOM 1523 N N . VAL A 1 199 ? -6.177 3.666 21.389 1.00 95.56 199 VAL A N 1
ATOM 1524 C CA . VAL A 1 199 ? -7.155 4.133 20.390 1.00 95.56 199 VAL A CA 1
ATOM 1525 C C . VAL A 1 199 ? -7.522 5.601 20.629 1.00 95.56 199 VAL A C 1
ATOM 1527 O O . VAL A 1 199 ? -7.562 6.399 19.696 1.00 95.56 199 VAL A O 1
ATOM 1530 N N . GLN A 1 200 ? -7.733 6.006 21.880 1.00 96.75 200 GLN A N 1
ATOM 1531 C CA . GLN A 1 200 ? -8.003 7.405 22.209 1.00 96.75 200 GLN A CA 1
ATOM 1532 C C . GLN A 1 200 ? -6.817 8.320 21.861 1.00 96.75 200 GLN A C 1
ATOM 1534 O O . GLN A 1 200 ? -7.002 9.395 21.286 1.00 96.75 200 GLN A O 1
ATOM 1539 N N . THR A 1 201 ? -5.595 7.901 22.188 1.00 97.75 201 THR A N 1
ATOM 1540 C CA . THR A 1 201 ? -4.375 8.678 21.926 1.00 97.75 201 THR A CA 1
ATOM 1541 C C . THR A 1 201 ? -4.127 8.833 20.427 1.00 97.75 201 THR A C 1
ATOM 1543 O O . THR A 1 201 ? -3.848 9.933 19.949 1.00 97.75 201 THR A O 1
ATOM 1546 N N . THR A 1 202 ? -4.293 7.753 19.664 1.00 96.38 202 THR A N 1
ATOM 1547 C CA . THR A 1 202 ? -4.166 7.773 18.203 1.00 96.38 202 THR A CA 1
ATOM 1548 C C . THR A 1 202 ? -5.228 8.666 17.565 1.00 96.38 202 THR A C 1
ATOM 1550 O O . THR A 1 202 ? -4.874 9.513 16.747 1.00 96.38 202 THR A O 1
ATOM 1553 N N . LEU A 1 203 ? -6.493 8.592 17.995 1.00 96.50 203 LEU A N 1
ATOM 1554 C CA . LEU A 1 203 ? -7.545 9.497 17.518 1.00 96.50 203 LEU A CA 1
ATOM 1555 C C . LEU A 1 203 ? -7.222 10.970 17.807 1.00 96.50 203 LEU A C 1
ATOM 1557 O O . LEU A 1 203 ? -7.321 11.802 16.904 1.00 96.50 203 LEU A O 1
ATOM 1561 N N . ASN A 1 204 ? -6.739 11.301 19.005 1.00 97.44 204 ASN A N 1
ATOM 1562 C CA . ASN A 1 204 ? -6.332 12.670 19.339 1.00 97.44 204 ASN A CA 1
ATOM 1563 C C . ASN A 1 204 ? -5.170 13.164 18.465 1.00 97.44 204 ASN A C 1
ATOM 1565 O O . ASN A 1 204 ? -5.2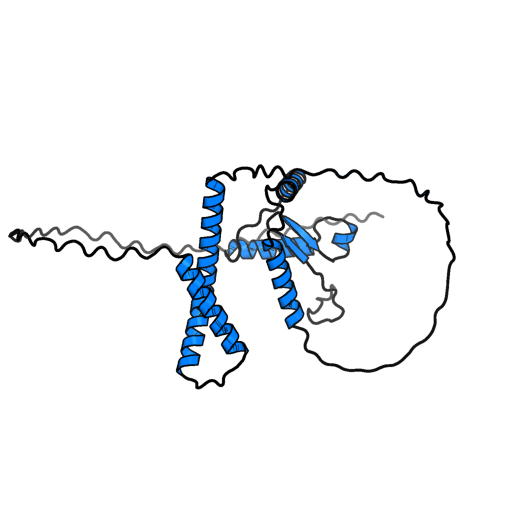14 14.280 17.945 1.00 97.44 204 ASN A O 1
ATOM 1569 N N . ASN A 1 205 ? -4.157 12.325 18.243 1.00 97.00 205 ASN A N 1
ATOM 1570 C CA . ASN A 1 205 ? -3.033 12.656 17.368 1.00 97.00 205 ASN A CA 1
ATOM 1571 C C . ASN A 1 205 ? -3.485 12.848 15.917 1.00 97.00 205 ASN A C 1
ATOM 1573 O O . ASN A 1 205 ? -3.057 13.797 15.260 1.00 97.00 205 ASN A O 1
ATOM 1577 N N . THR A 1 206 ? -4.385 11.994 15.417 1.00 94.81 206 THR A N 1
ATOM 1578 C CA . THR A 1 206 ? -4.947 12.160 14.068 1.00 94.81 206 THR A CA 1
ATOM 1579 C C . THR A 1 206 ? -5.744 13.452 13.947 1.00 94.81 206 THR A C 1
ATOM 1581 O O . THR A 1 206 ? -5.560 14.172 12.972 1.00 94.81 206 THR A O 1
ATOM 1584 N N . HIS A 1 207 ? -6.545 13.809 14.954 1.00 96.44 207 HIS A N 1
ATOM 1585 C CA . HIS A 1 207 ? -7.279 15.071 14.988 1.00 96.44 207 HIS A CA 1
ATOM 1586 C C . HIS A 1 207 ? -6.336 16.286 14.955 1.00 96.44 207 HIS A C 1
ATOM 1588 O O . HIS A 1 207 ? -6.544 17.200 14.160 1.00 96.44 207 HIS A O 1
ATOM 1594 N N . LEU A 1 208 ? -5.263 16.276 15.755 1.00 96.50 208 LEU A N 1
ATOM 1595 C CA . LEU A 1 208 ? -4.251 17.342 15.766 1.00 96.50 208 LEU A CA 1
ATOM 1596 C C . LEU A 1 208 ? -3.484 17.453 14.443 1.00 96.50 208 LEU A C 1
ATOM 1598 O O . LEU A 1 208 ? -3.139 18.551 14.014 1.00 96.50 208 LEU A O 1
ATOM 1602 N N . ASN A 1 209 ? -3.190 16.332 13.790 1.00 95.25 209 ASN A N 1
ATOM 1603 C CA . ASN A 1 209 ? -2.501 16.346 12.501 1.00 95.25 209 ASN A CA 1
ATOM 1604 C C . ASN A 1 209 ? -3.433 16.792 11.369 1.00 95.25 209 ASN A C 1
ATOM 1606 O O . ASN A 1 209 ? -3.010 17.548 10.499 1.00 95.25 209 ASN A O 1
ATOM 1610 N N . LEU A 1 210 ? -4.707 16.391 11.406 1.00 94.25 210 LEU A N 1
ATOM 1611 C CA . LEU A 1 210 ? -5.716 16.843 10.449 1.00 94.25 210 LEU A CA 1
ATOM 1612 C C . LEU A 1 210 ? -5.984 18.341 10.573 1.00 94.25 210 LEU A C 1
ATOM 1614 O O . LEU A 1 210 ? -6.062 19.016 9.553 1.00 94.25 210 LEU A O 1
ATOM 1618 N N . SER A 1 211 ? -6.066 18.881 11.791 1.00 95.44 211 SER A N 1
ATOM 1619 C CA . SER A 1 211 ? -6.266 20.322 11.988 1.00 95.44 211 SER A CA 1
ATOM 1620 C C . SER A 1 211 ? -5.073 21.161 11.523 1.00 95.44 211 SER A C 1
ATOM 1622 O O . SER A 1 211 ? -5.266 22.291 11.086 1.00 95.44 211 SER A O 1
ATOM 1624 N N . LYS A 1 212 ? -3.852 20.611 11.568 1.00 94.75 212 LYS A N 1
ATOM 1625 C CA . LYS A 1 212 ? -2.652 21.239 10.990 1.00 94.75 212 LYS A CA 1
ATOM 1626 C C . LYS A 1 212 ? -2.607 21.144 9.464 1.00 94.75 212 LYS A C 1
ATOM 1628 O O . LYS A 1 212 ? -2.107 22.058 8.818 1.00 94.75 212 LYS A O 1
ATOM 1633 N N . ALA A 1 213 ? -3.057 20.022 8.903 1.00 93.31 213 ALA A N 1
ATOM 1634 C CA . ALA A 1 213 ? -2.976 19.750 7.470 1.00 93.31 213 ALA A CA 1
ATOM 1635 C C . ALA A 1 213 ? -4.096 20.425 6.667 1.00 93.31 213 ALA A C 1
ATOM 1637 O O . ALA A 1 213 ? -3.893 20.781 5.507 1.00 93.31 213 ALA A O 1
ATOM 1638 N N . LEU A 1 214 ? -5.280 20.583 7.261 1.00 93.38 214 LEU A N 1
ATOM 1639 C CA . LEU A 1 214 ? -6.404 21.236 6.609 1.00 93.38 214 LEU A CA 1
ATOM 1640 C C . LEU A 1 214 ? -6.231 22.758 6.681 1.00 93.38 214 LEU A C 1
ATOM 1642 O O . LEU A 1 214 ? -6.065 23.299 7.777 1.00 93.38 214 LEU A O 1
ATOM 1646 N N . PRO A 1 215 ? -6.296 23.474 5.544 1.00 90.75 215 PRO A N 1
ATOM 1647 C CA . PRO A 1 215 ? -6.345 24.926 5.579 1.00 90.75 215 PRO A CA 1
ATOM 1648 C C . PRO A 1 215 ? -7.577 25.371 6.383 1.00 90.75 215 PRO A C 1
ATOM 1650 O O . PRO A 1 215 ? -8.617 24.703 6.319 1.00 90.75 215 PRO A O 1
ATOM 1653 N N . PRO A 1 216 ? -7.486 26.479 7.143 1.00 88.88 216 PRO A N 1
ATOM 1654 C CA . PRO A 1 216 ? -8.626 26.997 7.882 1.00 88.88 216 PRO A CA 1
ATOM 1655 C C . PRO A 1 216 ? -9.786 27.190 6.908 1.00 88.88 216 PRO A C 1
ATOM 1657 O O . PRO A 1 216 ? -9.626 27.832 5.867 1.00 88.88 216 PRO A O 1
ATOM 1660 N N . LEU A 1 217 ? -10.937 26.592 7.232 1.00 86.25 217 LEU A N 1
ATOM 1661 C CA . LEU A 1 217 ? -12.158 26.782 6.459 1.00 86.25 217 LEU A CA 1
ATOM 1662 C C . LEU A 1 217 ? -12.363 28.293 6.301 1.00 86.25 217 LEU A C 1
ATOM 1664 O O . LEU A 1 217 ? -12.356 28.993 7.320 1.00 86.25 217 LEU A O 1
ATOM 1668 N N . PRO A 1 218 ? -12.500 28.813 5.066 1.00 84.00 218 PRO A N 1
ATOM 1669 C CA . PRO A 1 218 ? -12.802 30.219 4.884 1.00 84.00 218 PRO A CA 1
ATOM 1670 C C . PRO A 1 218 ? -14.068 30.485 5.686 1.00 84.00 218 PRO A C 1
ATOM 1672 O O . PRO A 1 218 ? -15.091 29.831 5.452 1.00 84.00 218 PRO A O 1
ATOM 1675 N N . LEU A 1 219 ? -13.980 31.375 6.685 1.00 84.44 219 LEU A N 1
ATOM 1676 C CA . LEU A 1 219 ? -15.166 31.762 7.433 1.00 84.44 219 LEU A CA 1
ATOM 1677 C C . LEU A 1 219 ? -16.209 32.166 6.394 1.00 84.44 219 LEU A C 1
ATOM 1679 O O . LEU A 1 219 ? -15.841 32.875 5.447 1.00 84.44 219 LEU A O 1
ATOM 1683 N N . PRO A 1 220 ? -17.466 31.702 6.527 1.00 80.31 220 PRO A N 1
ATOM 1684 C CA . PRO A 1 220 ? -18.528 32.153 5.652 1.00 80.31 220 PRO A CA 1
ATOM 1685 C C . PRO A 1 220 ? -18.464 33.669 5.696 1.00 80.31 220 PRO A C 1
ATOM 1687 O O . PRO A 1 220 ? -18.684 34.280 6.742 1.00 80.31 220 PRO A O 1
ATOM 1690 N N . THR A 1 221 ? -18.025 34.263 4.587 1.00 78.50 221 THR A N 1
ATOM 1691 C CA . THR A 1 221 ? -17.992 35.705 4.448 1.00 78.50 221 THR A CA 1
ATOM 1692 C C . THR A 1 221 ? -19.458 36.049 4.439 1.00 78.50 221 THR A C 1
ATOM 1694 O O . THR A 1 221 ? -20.119 35.839 3.426 1.00 78.50 221 THR A O 1
ATOM 1697 N N . ILE A 1 222 ? -19.990 36.403 5.613 1.00 80.69 222 ILE A N 1
ATOM 1698 C CA . ILE A 1 222 ? -21.361 36.861 5.764 1.00 80.69 222 ILE A CA 1
ATOM 1699 C C . ILE A 1 222 ? -21.453 37.962 4.719 1.00 80.69 222 ILE A C 1
ATOM 1701 O O . ILE A 1 222 ? -20.716 38.948 4.851 1.00 80.69 222 ILE A O 1
ATOM 1705 N N . PRO A 1 223 ? -22.210 37.759 3.624 1.00 75.56 223 PRO A N 1
ATOM 1706 C CA . PRO A 1 223 ? -22.284 38.773 2.598 1.00 75.56 223 PRO A CA 1
ATOM 1707 C C . PRO A 1 223 ? -22.712 40.047 3.325 1.00 75.56 223 PRO A C 1
ATOM 1709 O O . PRO A 1 223 ? -23.637 39.970 4.147 1.00 75.56 223 PRO A O 1
ATOM 1712 N N . PRO A 1 224 ? -22.001 41.175 3.125 1.00 77.19 224 PRO A N 1
ATOM 1713 C CA . PRO A 1 224 ? -22.381 42.429 3.758 1.00 77.19 224 PRO A CA 1
ATOM 1714 C C . PRO A 1 224 ? -23.879 42.598 3.525 1.00 77.19 224 PRO A C 1
ATOM 1716 O O . PRO A 1 224 ? -24.319 42.301 2.408 1.00 77.19 224 PRO A O 1
ATOM 1719 N N . PRO A 1 225 ? -24.656 42.950 4.569 1.00 72.00 225 PRO A N 1
ATOM 1720 C CA . PRO A 1 225 ? -26.108 42.948 4.508 1.00 72.00 225 PRO A CA 1
ATOM 1721 C C . PRO A 1 225 ? -26.499 43.654 3.224 1.00 72.00 225 PRO A C 1
ATOM 1723 O O . PRO A 1 225 ? -26.214 44.841 3.062 1.00 72.00 225 PRO A O 1
ATOM 1726 N N . ALA A 1 226 ? -27.034 42.884 2.274 1.00 65.44 226 ALA A N 1
ATOM 1727 C CA . ALA A 1 226 ? -27.452 43.431 1.006 1.00 65.44 226 ALA A CA 1
ATOM 1728 C C . ALA A 1 226 ? -28.416 44.549 1.377 1.00 65.44 226 ALA A C 1
ATOM 1730 O O . ALA A 1 226 ? -29.451 44.288 1.993 1.00 65.44 226 ALA A O 1
ATOM 1731 N N . HIS A 1 227 ? -28.037 45.797 1.094 1.00 64.44 227 HIS A N 1
ATOM 1732 C CA . HIS A 1 227 ? -28.982 46.890 1.150 1.00 64.44 227 HIS A CA 1
ATOM 1733 C C . HIS A 1 227 ? -30.129 46.449 0.255 1.00 64.44 227 HIS A C 1
ATOM 1735 O O . HIS A 1 227 ? -29.970 46.345 -0.961 1.00 64.44 227 HIS A O 1
ATOM 1741 N N . VAL A 1 228 ? -31.242 46.092 0.895 1.00 63.06 228 VAL A N 1
ATOM 1742 C CA . VAL A 1 228 ? -32.500 45.741 0.260 1.00 63.06 228 VAL A CA 1
ATOM 1743 C C . VAL A 1 228 ? -32.940 46.999 -0.468 1.00 63.06 228 VAL A C 1
ATOM 1745 O O . VAL A 1 228 ? -33.667 47.838 0.057 1.00 63.06 228 VAL A O 1
ATOM 1748 N N . ARG A 1 229 ? -32.427 47.181 -1.681 1.00 55.91 229 ARG A N 1
ATOM 1749 C CA . ARG A 1 229 ? -32.988 48.110 -2.636 1.00 55.91 229 ARG A CA 1
ATOM 1750 C C . ARG A 1 229 ? -34.267 47.421 -3.082 1.00 55.91 229 ARG A C 1
ATOM 1752 O O . ARG A 1 229 ? -34.226 46.451 -3.831 1.00 55.91 229 ARG A O 1
ATOM 1759 N N . GLN A 1 230 ? -35.384 47.849 -2.499 1.00 55.78 230 GLN A N 1
ATOM 1760 C CA . GLN A 1 230 ? -36.720 47.463 -2.929 1.00 55.78 230 GLN A CA 1
ATOM 1761 C C . GLN A 1 230 ? -36.901 47.922 -4.381 1.00 55.78 230 GLN A C 1
ATOM 1763 O O . GLN A 1 230 ? -37.400 49.013 -4.643 1.00 55.78 230 GLN A O 1
ATOM 1768 N N . GLU A 1 231 ? -36.461 47.114 -5.341 1.00 54.00 231 GLU A N 1
ATOM 1769 C CA . GLU A 1 231 ? -36.942 47.229 -6.709 1.00 54.00 231 GLU A CA 1
ATOM 1770 C C . GLU A 1 231 ? -38.324 46.589 -6.759 1.00 54.00 231 GLU A C 1
ATOM 1772 O O . GLU A 1 231 ? -38.501 45.371 -6.711 1.00 54.00 231 GLU A O 1
ATOM 1777 N N . ILE A 1 232 ? -39.324 47.465 -6.797 1.00 59.12 232 ILE A N 1
ATOM 1778 C CA . ILE A 1 232 ? -40.711 47.149 -7.107 1.00 59.12 232 ILE A CA 1
ATOM 1779 C C . ILE A 1 232 ? -40.735 46.667 -8.562 1.00 59.12 232 ILE A C 1
ATOM 1781 O O . ILE A 1 232 ? -40.944 47.444 -9.491 1.00 59.12 232 ILE A O 1
ATOM 1785 N N . HIS A 1 233 ? -40.480 45.379 -8.782 1.00 51.94 233 HIS A N 1
ATOM 1786 C CA . HIS A 1 233 ? -40.712 44.750 -10.073 1.00 51.94 233 HIS A CA 1
ATOM 1787 C C . HIS A 1 233 ? -42.130 44.187 -10.121 1.00 51.94 233 HIS A C 1
ATOM 1789 O O . HIS A 1 233 ? -42.484 43.228 -9.437 1.00 51.94 233 HIS A O 1
ATOM 1795 N N . HIS A 1 234 ? -42.950 44.830 -10.952 1.00 52.66 234 HIS A N 1
ATOM 1796 C CA . HIS A 1 234 ? -44.274 44.365 -11.333 1.00 52.66 234 HIS A CA 1
ATOM 1797 C C . HIS A 1 234 ? -44.236 42.928 -11.883 1.00 52.66 234 HIS A C 1
ATOM 1799 O O . HIS A 1 234 ? -43.358 42.599 -12.686 1.00 52.66 234 HIS A O 1
ATOM 1805 N N . PRO A 1 235 ? -45.216 42.080 -11.525 1.00 55.12 235 PRO A N 1
ATOM 1806 C CA . PRO A 1 235 ? -45.305 40.724 -12.040 1.00 55.12 235 PRO A CA 1
ATOM 1807 C C . PRO A 1 235 ? -45.730 40.758 -13.512 1.00 55.12 235 PRO A C 1
ATOM 1809 O O . PRO A 1 235 ? -46.894 40.993 -13.836 1.00 55.12 235 PRO A O 1
ATOM 1812 N N . ARG A 1 236 ? -44.789 40.503 -14.425 1.00 46.00 236 ARG A N 1
ATOM 1813 C CA . ARG A 1 236 ? -45.111 40.185 -15.818 1.00 46.00 236 ARG A CA 1
ATOM 1814 C C . ARG A 1 236 ? -45.196 38.669 -15.949 1.00 46.00 236 ARG A C 1
ATOM 1816 O O . ARG A 1 236 ? -44.182 37.980 -15.965 1.00 46.00 236 ARG A O 1
ATOM 1823 N N . ALA A 1 237 ? -46.423 38.161 -16.019 1.00 52.84 237 ALA A N 1
ATOM 1824 C CA . ALA A 1 237 ? -46.697 36.771 -16.347 1.00 52.84 237 ALA A CA 1
ATOM 1825 C C . ALA A 1 237 ? -46.154 36.464 -17.751 1.00 52.84 237 ALA A C 1
ATOM 1827 O O . ALA A 1 237 ? -46.672 36.965 -18.748 1.00 52.84 237 ALA A O 1
ATOM 1828 N N . ILE A 1 238 ? -45.105 35.646 -17.825 1.00 51.91 238 ILE A N 1
ATOM 1829 C CA . ILE A 1 238 ? -44.657 35.020 -19.067 1.00 51.91 238 ILE A CA 1
ATOM 1830 C C . ILE A 1 238 ? -44.929 33.527 -18.921 1.00 51.91 238 ILE A C 1
ATOM 1832 O O . ILE A 1 238 ? -44.133 32.770 -18.372 1.00 51.91 238 ILE A O 1
ATOM 1836 N N . TYR A 1 239 ? -46.094 33.118 -19.417 1.00 52.69 239 TYR A N 1
ATOM 1837 C CA . TYR A 1 239 ? -46.350 31.733 -19.777 1.00 52.69 239 TYR A CA 1
ATOM 1838 C C . TYR A 1 239 ? -45.461 31.395 -20.976 1.00 52.69 239 TYR A C 1
ATOM 1840 O O . TYR A 1 239 ? -45.679 31.895 -22.076 1.00 52.69 239 TYR A O 1
ATOM 1848 N N . THR A 1 240 ? -44.457 30.546 -20.770 1.00 49.28 240 THR A N 1
ATOM 1849 C CA . THR A 1 240 ? -43.798 29.816 -21.858 1.00 49.28 240 THR A CA 1
ATOM 1850 C C . THR A 1 240 ? -44.000 28.329 -21.620 1.00 49.28 240 THR A C 1
ATOM 1852 O O . THR A 1 240 ? -43.240 27.647 -20.944 1.00 49.28 240 THR A O 1
ATOM 1855 N N . SER A 1 241 ? -45.103 27.835 -22.171 1.00 58.44 241 SER A N 1
ATOM 1856 C CA . SER A 1 241 ? -45.312 26.427 -22.474 1.00 58.44 241 SER A CA 1
ATOM 1857 C C . SER A 1 241 ? -44.310 26.013 -23.555 1.00 58.44 241 SER A C 1
ATOM 1859 O O . SER A 1 241 ? -44.460 26.389 -24.717 1.00 58.44 241 SER A O 1
ATOM 1861 N N . GLY A 1 242 ? -43.277 25.270 -23.163 1.00 44.09 242 GLY A N 1
ATOM 1862 C CA . GLY A 1 242 ? -42.286 24.666 -24.055 1.00 44.09 242 GLY A CA 1
ATOM 1863 C C . GLY A 1 242 ? -42.162 23.163 -23.777 1.00 44.09 242 GLY A C 1
ATOM 1864 O O . GLY A 1 242 ? -42.274 22.758 -22.620 1.00 44.09 242 GLY A O 1
ATOM 1865 N N . PRO A 1 243 ? -42.008 22.324 -24.815 1.00 51.56 243 PRO A N 1
ATOM 1866 C CA . PRO A 1 243 ? -42.402 20.921 -24.792 1.00 51.56 243 PRO A CA 1
ATOM 1867 C C . PRO A 1 243 ? -41.431 20.015 -24.032 1.00 51.56 243 PRO A C 1
ATOM 1869 O O . PRO A 1 243 ? -40.218 20.208 -24.021 1.00 51.56 243 PRO A O 1
ATOM 1872 N N . SER A 1 244 ? -42.022 18.973 -23.448 1.00 52.19 244 SER A N 1
ATOM 1873 C CA . SER A 1 244 ? -41.387 17.837 -22.786 1.00 52.19 244 SER A CA 1
ATOM 1874 C C . SER A 1 244 ? -40.281 17.215 -23.652 1.00 52.19 244 SER A C 1
ATOM 1876 O O . SER A 1 244 ? -40.547 16.460 -24.588 1.00 52.19 244 SER A O 1
ATOM 1878 N N . ALA A 1 245 ? -39.024 17.528 -23.334 1.00 50.16 245 ALA A N 1
ATOM 1879 C CA . ALA A 1 245 ? -37.874 16.785 -23.825 1.00 50.16 245 ALA A CA 1
ATOM 1880 C C . ALA A 1 245 ? -37.765 15.493 -23.006 1.00 50.16 245 ALA A C 1
ATOM 1882 O O . ALA A 1 245 ? -37.482 15.511 -21.808 1.00 50.16 245 ALA A O 1
ATOM 1883 N N . GLY A 1 246 ? -38.070 14.378 -23.667 1.00 49.06 246 GLY A N 1
ATOM 1884 C CA . GLY A 1 246 ? -38.160 13.055 -23.071 1.00 49.06 246 GLY A CA 1
ATOM 1885 C C . GLY A 1 246 ? -36.920 12.659 -22.272 1.00 49.06 246 GLY A C 1
ATOM 1886 O O . GLY A 1 246 ? -35.785 12.750 -22.743 1.00 49.06 246 GLY A O 1
ATOM 1887 N N . LEU A 1 247 ? -37.181 12.145 -21.071 1.00 48.97 247 LEU A N 1
ATOM 1888 C CA . LEU A 1 247 ? -36.247 11.396 -20.242 1.00 48.97 247 LEU A CA 1
ATOM 1889 C C . LEU A 1 247 ? -35.685 10.222 -21.056 1.00 48.97 247 LEU A C 1
ATOM 1891 O O . LEU A 1 247 ? -36.290 9.151 -21.145 1.00 48.97 247 LEU A O 1
ATOM 1895 N N . ARG A 1 248 ? -34.512 10.417 -21.664 1.00 51.09 248 ARG A N 1
ATOM 1896 C CA . ARG A 1 248 ? -33.711 9.312 -22.188 1.00 51.09 248 ARG A CA 1
ATOM 1897 C C . ARG A 1 248 ? -33.237 8.493 -20.994 1.00 51.09 248 ARG A C 1
ATOM 1899 O O . ARG A 1 248 ? -32.341 8.903 -20.262 1.00 51.09 248 ARG A O 1
ATOM 1906 N N . ARG A 1 249 ? -33.882 7.341 -20.792 1.00 53.88 249 ARG A N 1
ATOM 1907 C CA . ARG A 1 249 ? -33.413 6.295 -19.881 1.00 53.88 249 ARG A CA 1
ATOM 1908 C C . ARG A 1 249 ? -31.933 6.007 -20.181 1.00 53.88 249 ARG A C 1
ATOM 1910 O O . ARG A 1 249 ? -31.600 5.849 -21.359 1.00 53.88 249 ARG A O 1
ATOM 1917 N N . PRO A 1 250 ? -31.058 5.923 -19.167 1.00 55.69 250 PRO A N 1
ATOM 1918 C CA . PRO A 1 250 ? -29.692 5.468 -19.375 1.00 55.69 250 PRO A CA 1
ATOM 1919 C C . PRO A 1 250 ? -29.748 4.053 -19.954 1.00 55.69 250 PRO A C 1
ATOM 1921 O O . PRO A 1 250 ? -30.381 3.160 -19.387 1.00 55.69 250 PRO A O 1
ATOM 1924 N N . ALA A 1 251 ? -29.155 3.879 -21.134 1.00 51.94 251 ALA A N 1
ATOM 1925 C CA . ALA A 1 251 ? -29.042 2.583 -21.773 1.00 51.94 251 ALA A CA 1
ATOM 1926 C C . ALA A 1 251 ? -28.267 1.653 -20.833 1.00 51.94 251 ALA A C 1
ATOM 1928 O O . ALA A 1 251 ? -27.119 1.928 -20.485 1.00 51.94 251 ALA A O 1
ATOM 1929 N N . LEU A 1 252 ? -28.920 0.573 -20.405 1.00 52.91 252 LEU A N 1
ATOM 1930 C CA . LEU A 1 252 ? -28.274 -0.574 -19.783 1.00 52.91 252 LEU A CA 1
ATOM 1931 C C . LEU A 1 252 ? -27.154 -1.027 -20.721 1.00 52.91 252 LEU A C 1
ATOM 1933 O O . LEU A 1 252 ? -27.415 -1.556 -21.801 1.00 52.91 252 LEU A O 1
ATOM 1937 N N . VAL A 1 253 ? -25.910 -0.773 -20.321 1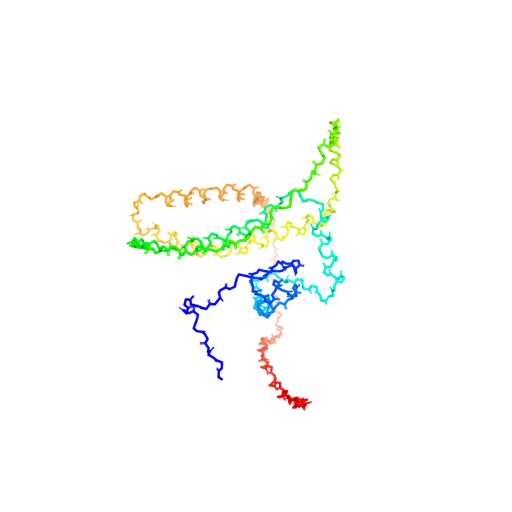.00 58.12 253 VAL A N 1
ATOM 1938 C CA . VAL A 1 253 ? -24.732 -1.346 -20.965 1.00 58.12 253 VAL A CA 1
ATOM 1939 C C . VAL A 1 253 ? -24.798 -2.842 -20.689 1.00 58.12 253 VAL A C 1
ATOM 1941 O O . VAL A 1 253 ? -24.428 -3.312 -19.615 1.00 58.12 253 VAL A O 1
ATOM 1944 N N . VAL A 1 254 ? -25.357 -3.585 -21.642 1.00 57.94 254 VAL A N 1
ATOM 1945 C CA . VAL A 1 254 ? -25.308 -5.042 -21.655 1.00 57.94 254 VAL A CA 1
ATOM 1946 C C . VAL A 1 254 ? -23.844 -5.409 -21.854 1.00 57.94 254 VAL A C 1
ATOM 1948 O O . VAL A 1 254 ? -23.305 -5.321 -22.956 1.00 57.94 254 VAL A O 1
ATOM 1951 N N . VAL A 1 255 ? -23.180 -5.753 -20.752 1.00 55.12 255 VAL A N 1
ATOM 1952 C CA . VAL A 1 255 ? -21.830 -6.311 -20.760 1.00 55.12 255 VAL A CA 1
ATOM 1953 C C . VAL A 1 255 ? -21.927 -7.664 -21.459 1.00 55.12 255 VAL A C 1
ATOM 1955 O O . VAL A 1 255 ? -22.349 -8.657 -20.868 1.00 55.12 255 VAL A O 1
ATOM 1958 N N . HIS A 1 256 ? -21.605 -7.688 -22.751 1.00 55.81 256 HIS A N 1
ATOM 1959 C CA . HIS A 1 256 ? -21.464 -8.930 -23.494 1.00 55.81 256 HIS A CA 1
ATOM 1960 C C . HIS A 1 256 ? -20.341 -9.748 -22.858 1.00 55.81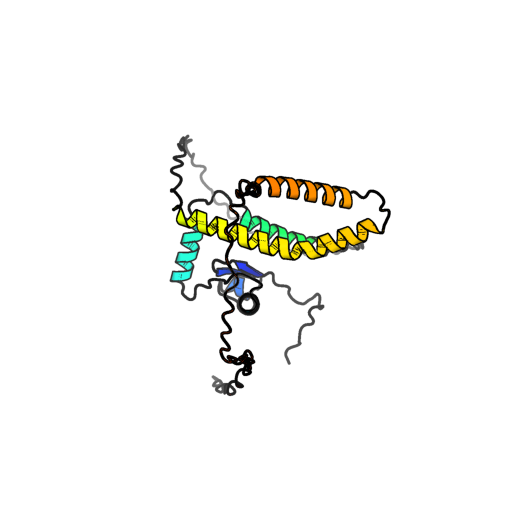 256 HIS A C 1
ATOM 1962 O O . HIS A 1 256 ? -19.193 -9.311 -22.784 1.00 55.81 256 HIS A O 1
ATOM 1968 N N . VAL A 1 257 ? -20.698 -10.936 -22.378 1.00 63.78 257 VAL A N 1
ATOM 1969 C CA . VAL A 1 257 ? -19.753 -11.934 -21.876 1.00 63.78 257 VAL A CA 1
ATOM 1970 C C . VAL A 1 257 ? -18.756 -12.247 -23.001 1.00 63.78 257 VAL A C 1
ATOM 1972 O O . VAL A 1 257 ? -19.199 -12.454 -24.136 1.00 63.78 257 VAL A O 1
ATOM 1975 N N . PRO A 1 258 ? -17.435 -12.251 -22.741 1.00 67.81 258 PRO A N 1
ATOM 1976 C CA . PRO A 1 258 ? -16.442 -12.534 -23.769 1.00 67.81 258 PRO A CA 1
ATOM 1977 C C . PRO A 1 258 ? -16.725 -13.891 -24.421 1.00 67.81 258 PRO A C 1
ATOM 1979 O O . PRO A 1 258 ? -16.909 -14.902 -23.741 1.00 67.81 258 PRO A O 1
ATOM 1982 N N . SER A 1 259 ? -16.804 -13.875 -25.754 1.00 69.38 259 SER A N 1
ATOM 1983 C CA . SER A 1 259 ? -17.052 -15.049 -26.590 1.00 69.38 259 SER A CA 1
ATOM 1984 C C . SER A 1 259 ? -16.069 -16.172 -26.235 1.00 69.38 259 SER A C 1
ATOM 1986 O O . SER A 1 259 ? -14.876 -15.891 -26.106 1.00 69.38 259 SER A O 1
ATOM 1988 N N . PRO A 1 260 ? -16.528 -17.431 -26.096 1.00 69.81 260 PRO A N 1
ATOM 1989 C CA . PRO A 1 260 ? -15.661 -18.554 -25.766 1.00 69.81 260 PRO A CA 1
ATOM 1990 C C . PRO A 1 260 ? -14.552 -18.682 -26.811 1.00 69.81 260 PRO A C 1
ATOM 1992 O O . PRO A 1 260 ? -14.809 -18.847 -28.005 1.00 69.81 260 PRO A O 1
ATOM 1995 N N . GLU A 1 261 ? -13.316 -18.563 -26.341 1.00 75.75 261 GLU A N 1
ATOM 1996 C CA . GLU A 1 261 ? -12.116 -18.640 -27.162 1.00 75.75 261 GLU A CA 1
ATOM 1997 C C . GLU A 1 261 ? -12.056 -20.023 -27.848 1.00 75.75 261 GLU A C 1
ATOM 1999 O O . GLU A 1 261 ? -12.266 -21.051 -27.188 1.00 75.75 261 GLU A O 1
ATOM 2004 N N . PRO A 1 262 ? -11.827 -20.095 -29.172 1.00 71.00 262 PRO A N 1
ATOM 2005 C CA . PRO A 1 262 ? -11.779 -21.364 -29.882 1.00 71.00 262 PRO A CA 1
ATOM 2006 C C . PRO A 1 262 ? -10.663 -22.241 -29.305 1.00 71.00 262 PRO A C 1
ATOM 2008 O O . PRO A 1 262 ? -9.507 -21.829 -29.211 1.00 71.00 262 PRO A O 1
ATOM 2011 N N . ARG A 1 263 ? -11.039 -23.461 -28.898 1.00 72.12 263 ARG A N 1
ATOM 2012 C CA . ARG A 1 263 ? -10.165 -24.471 -28.283 1.00 72.12 263 ARG A CA 1
ATOM 2013 C C . ARG A 1 263 ? -8.807 -24.529 -28.988 1.00 72.12 263 ARG A C 1
ATOM 2015 O O . ARG A 1 263 ? -8.723 -24.956 -30.138 1.00 72.12 263 ARG A O 1
ATOM 2022 N N . GLN A 1 264 ? -7.744 -24.157 -28.277 1.00 77.38 264 GLN A N 1
ATOM 2023 C CA . GLN A 1 264 ? -6.377 -24.304 -28.766 1.00 77.38 264 GLN A CA 1
ATOM 2024 C C . GLN A 1 264 ? -6.065 -25.789 -28.999 1.00 77.38 264 GLN A C 1
ATOM 2026 O O . GLN A 1 264 ? -5.901 -26.568 -28.057 1.00 77.38 264 GLN A O 1
ATOM 2031 N N . TYR A 1 265 ? -5.978 -26.181 -30.270 1.00 77.12 265 TYR A N 1
ATOM 2032 C CA . TYR A 1 265 ? -5.498 -27.495 -30.686 1.00 77.12 265 TYR A CA 1
ATOM 2033 C C . TYR A 1 265 ? -4.003 -27.598 -30.354 1.00 77.12 265 TYR A C 1
ATOM 2035 O O . TYR A 1 265 ? -3.164 -26.948 -30.982 1.00 77.12 265 TYR A O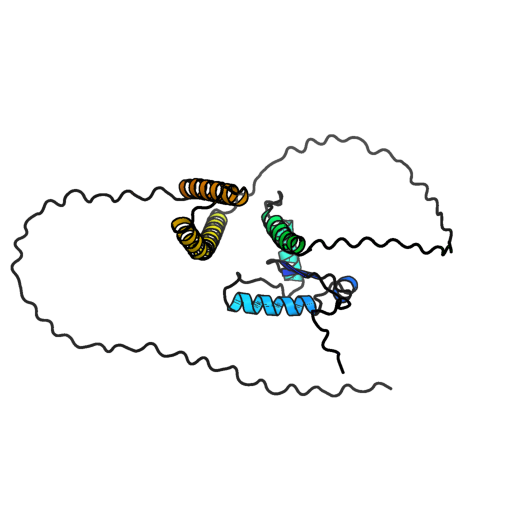 1
ATOM 2043 N N . ARG A 1 266 ? -3.649 -28.398 -29.343 1.00 75.56 266 ARG A N 1
ATOM 2044 C CA . ARG A 1 266 ? -2.242 -28.719 -29.070 1.00 75.56 266 ARG A CA 1
ATOM 2045 C C . ARG A 1 266 ? -1.730 -29.653 -30.165 1.00 75.56 266 ARG A C 1
ATOM 2047 O O . ARG A 1 266 ? -2.325 -30.699 -30.410 1.00 75.56 266 ARG A O 1
ATOM 2054 N N . LYS A 1 267 ? -0.627 -29.275 -30.816 1.00 78.94 267 LYS A N 1
ATOM 2055 C CA . LYS A 1 267 ? 0.076 -30.143 -31.771 1.00 78.94 267 LYS A CA 1
ATOM 2056 C C . LYS A 1 267 ? 0.677 -31.344 -31.019 1.00 78.94 267 LYS A C 1
ATOM 2058 O O . LYS A 1 267 ? 1.231 -31.132 -29.938 1.00 78.94 267 LYS A O 1
ATOM 2063 N N . PRO A 1 268 ? 0.584 -32.574 -31.554 1.00 74.00 268 PRO A N 1
ATOM 2064 C CA . PRO A 1 268 ? 1.237 -33.735 -30.960 1.00 74.00 268 PRO A CA 1
ATOM 2065 C C . PRO A 1 268 ? 2.756 -33.533 -30.994 1.00 74.00 268 PRO A C 1
ATOM 2067 O O . PRO A 1 268 ? 3.330 -33.225 -32.039 1.00 74.00 268 PRO A O 1
ATOM 2070 N N . SER A 1 269 ? 3.406 -33.654 -29.838 1.00 75.00 269 SER A N 1
ATOM 2071 C CA . SER A 1 269 ? 4.864 -33.632 -29.741 1.00 75.00 269 SER A CA 1
ATOM 2072 C C . SER A 1 269 ? 5.423 -34.897 -30.387 1.00 75.00 269 SER A C 1
ATOM 2074 O O . SER A 1 269 ? 5.063 -36.003 -29.982 1.00 75.00 269 SER A O 1
ATOM 2076 N N . HIS A 1 270 ? 6.288 -34.728 -31.386 1.00 63.81 270 HIS A N 1
ATOM 2077 C CA . HIS A 1 270 ? 7.038 -35.823 -31.988 1.00 63.81 270 HIS A CA 1
ATOM 2078 C C . HIS A 1 270 ? 7.872 -36.533 -30.917 1.00 63.81 270 HIS A C 1
ATOM 2080 O O . HIS A 1 270 ? 8.686 -35.913 -30.237 1.00 63.81 270 HIS A O 1
ATOM 2086 N N . SER A 1 271 ? 7.644 -37.838 -30.790 1.00 57.12 271 SER A N 1
ATOM 2087 C CA . SER A 1 271 ? 8.502 -38.762 -30.058 1.00 57.12 271 SER A CA 1
ATOM 2088 C C . SER A 1 271 ? 9.842 -38.846 -30.784 1.00 57.12 271 SER A C 1
ATOM 2090 O O . SER A 1 271 ? 9.910 -39.390 -31.884 1.00 57.12 271 SER A O 1
ATOM 2092 N N . THR A 1 272 ? 10.894 -38.289 -30.200 1.00 62.16 272 THR A N 1
ATOM 2093 C CA . THR A 1 272 ? 12.274 -38.613 -30.570 1.00 62.16 272 THR A CA 1
ATOM 2094 C C . THR A 1 272 ? 12.602 -39.984 -29.989 1.00 62.16 272 THR A C 1
ATOM 2096 O O . THR A 1 272 ? 12.592 -40.135 -28.766 1.00 62.16 272 THR A O 1
ATOM 2099 N N . MET A 1 273 ? 12.797 -40.972 -30.868 1.00 58.06 273 MET A N 1
ATOM 2100 C CA . MET A 1 273 ? 13.487 -42.227 -30.542 1.00 58.06 273 MET A CA 1
ATOM 2101 C C . MET A 1 273 ? 14.985 -41.986 -30.401 1.00 58.06 273 MET A C 1
ATOM 2103 O O . MET A 1 273 ? 15.493 -41.098 -31.124 1.00 58.06 273 MET A O 1
#

Radius of gyration: 32.87 Å; Cα contacts (8 Å, |Δi|>4): 72; chains: 1; bounding box: 96×90×6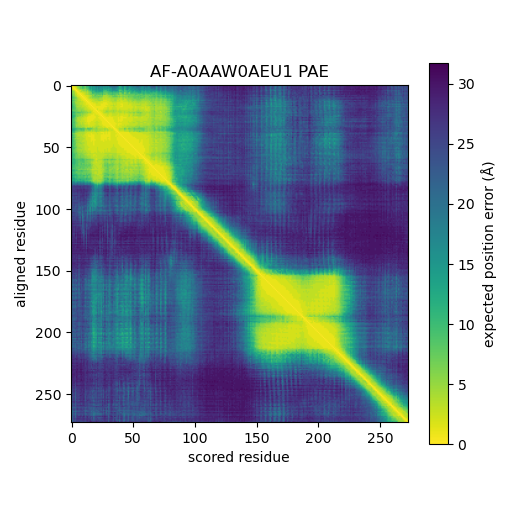4 Å

Organism: NCBI:txid2862362

InterPro domains:
  IPR007527 Zinc finger, SWIM-type [PS50966] (15-50)

Solvent-accessible surface area (backbone atoms only — not comparable to full-atom values): 18602 Å² total; per-residue (Å²): 133,82,78,81,76,55,93,80,45,86,86,53,88,83,65,61,70,52,74,49,67,74,47,52,67,55,50,70,43,68,64,24,71,76,64,75,47,90,34,74,65,57,55,52,49,48,55,54,50,52,52,34,32,75,70,65,77,43,80,82,68,52,69,58,90,42,72,66,52,41,51,50,44,52,48,51,67,74,66,41,96,63,82,72,74,68,55,67,68,51,51,59,52,50,54,59,48,51,64,59,65,76,66,70,80,88,74,88,76,89,78,90,82,88,82,84,87,83,90,79,88,84,90,78,90,77,88,73,91,76,82,88,72,85,80,81,90,72,90,73,82,74,76,78,78,76,76,70,75,78,72,55,72,68,58,57,55,52,49,52,51,51,54,49,54,53,50,52,54,51,47,66,67,45,50,63,54,52,52,50,50,53,58,51,58,74,77,48,94,75,76,94,43,72,69,58,53,51,53,51,51,52,52,53,52,49,51,56,50,46,63,69,69,46,74,80,74,77,69,80,72,73,71,73,78,73,78,80,72,83,73,86,72,76,89,76,88,75,88,76,93,73,81,88,77,74,84,76,71,82,77,79,79,75,78,76,75,80,74,82,76,80,79,82,80,77,76,83,78,80,82,82,129

Sequence (273 aa):
MASRGSLQDPDHPRYHLYIHRDGYGGCTCPDFTSRGAACKHLRALRLILDDWVARNYITPFYYPTTLDAAKNVRRLVLNGPGSSHSSGASVLHTFLALHNAAGEDITASDDNDGGEDAEAGLAGQAEFPFDQAHSPSADHELESNQDWIAVPNHAQAAISTQIQLQTEHTARSLLPRLHGLCSLLQNTQLTRSETLTEVQTTLNNTHLNLSKALPPLPLPTIPPPAHVRQEIHHPRAIYTSGPSAGLRRPALVVVHVPSPEPRQYRKPSHSTM

Mean predicted aligned error: 20.23 Å

Secondary structure (DSSP, 8-state):
------TT-TTSPP--EEE-TTS-EEE-SHHHHHH-S--HHHHHHHHHHHHHHHTTSSPPP----SHHHHHHHHHHHHS-TT-S--THHHHHHHHHHHHHHTT-------------------------------------------------HHHHHHHHHHHHHHHHHHHHHHHHHHHHHHHHHHH--PPP-HHHHHHHHHHHHHHHHHHHHSPPPPP-----------------------------PPP----PPPPPPP---PPPPP---

pLDDT: mean 72.02, std 20.71, range [33.88, 97.75]

Nearest PDB structures (foldseek):
  9g6k-assembly1_Lh  TM=1.143E-01  e=2.808E+00  Toxoplasma gondii